Protein AF-A0A0C9VZE0-F1 (afdb_monomer_lite)

Organism: Sphaerobolus stellatus (strain SS14) (NCBI:txid990650)

Foldseek 3Di:
DDDDDDDDDDDDDDDDDDDDDPPDDPPPPDPPPPDPPVPPPPQAPPLPPVVVLVLLVVCLVVVNQQLVVSQVCCCVVPVRHDDSVSSVVSCVVSVSHPDQPDAPPDDPVVVLVLLVVLCPPPPPPQLALVSSQVCCCPPVVGRDDSVSSVVQSVCCVVVNNHQRDFWDWDWDDPDVPQQKTWTWIATPVPRHTDDIDIDHDDDPPPPDPPPPPPPPPDDDDDPDDDD

pLDDT: mean 71.29, std 18.93, range [37.16, 97.88]

Sequence (227 aa):
MSVSSRDSEPHSGSADHQESSSLTSKRQHRPPRNSSDRTRYIRYPHRNNERVNNLLRKYADDGVSDRKKISELLAKEHGINMSEATVSRRRRTLGLTKRPGVPTNISDVKKRFYIWKHRDVGYRGLKRARGIQKALKEDDDIHITKTYVSQIIKGIDEGKTGPHGEWLIDIYQPFPELHFYIMIIGDAWTRAWITQETCCCDYEELSVPISSSCFLSYGLGNVSSVC

Secondary structure (DSSP, 8-state):
-----------------------------PPP-----TTTTTTSPPTT-HHHHHHHHHHHHTT---HHHHHHHHHHHH-----HHHHHHHHHHTT-S-PPPPPP---HHHHHHHHHHHHHS--TT--SHHHHHHHHHHHS-----HHHHHHHHHHHHTTSSSSSSSEEEEEEEEEGGGTEEEEEEEETTT--EEEEEEEESS-TT------TTSSSSS---------

Radius of gyration: 31.57 Å; chains: 1; bounding box: 83×26×100 Å

Structure (mmCIF, N/CA/C/O backbone):
data_AF-A0A0C9VZE0-F1
#
_entry.id   AF-A0A0C9VZE0-F1
#
loop_
_atom_site.group_PDB
_atom_site.id
_atom_site.type_symbol
_atom_site.label_atom_id
_atom_site.label_alt_id
_atom_site.label_comp_id
_atom_site.label_asym_id
_atom_site.label_entity_id
_atom_site.label_seq_id
_atom_site.pdbx_PDB_ins_code
_atom_site.Cartn_x
_atom_site.Cartn_y
_atom_site.Cartn_z
_atom_site.occupancy
_atom_site.B_iso_or_equiv
_atom_site.auth_seq_id
_atom_site.auth_comp_id
_atom_site.auth_asym_id
_atom_site.auth_atom_id
_atom_site.pdbx_PDB_model_num
ATOM 1 N N . MET A 1 1 ? 0.671 12.890 74.206 1.00 43.75 1 MET A N 1
ATOM 2 C CA . MET A 1 1 ? 1.778 11.941 73.968 1.00 43.75 1 MET A CA 1
ATOM 3 C C . MET A 1 1 ? 2.359 12.237 72.602 1.00 43.75 1 MET A C 1
ATOM 5 O O . MET A 1 1 ? 1.603 12.529 71.685 1.00 43.75 1 MET A O 1
ATOM 9 N N . SER A 1 2 ? 3.680 12.307 72.541 1.00 44.84 2 SER A N 1
ATOM 10 C CA . SER A 1 2 ? 4.457 13.050 71.553 1.00 44.84 2 SER A CA 1
ATOM 11 C C . SER A 1 2 ? 4.986 12.171 70.410 1.00 44.84 2 SER A C 1
ATOM 13 O O . SER A 1 2 ? 5.258 11.000 70.636 1.00 44.84 2 SER A O 1
ATOM 15 N N . VAL A 1 3 ? 5.167 12.816 69.246 1.00 51.81 3 VAL A N 1
ATOM 16 C CA . VAL A 1 3 ? 6.104 12.584 68.117 1.00 51.81 3 VAL A CA 1
ATOM 17 C C . VAL A 1 3 ? 6.339 11.171 67.556 1.00 51.81 3 VAL A C 1
ATOM 19 O O . VAL A 1 3 ? 6.777 10.275 68.261 1.00 51.81 3 VAL A O 1
ATOM 22 N N . SER A 1 4 ? 6.289 11.052 66.220 1.00 52.53 4 SER A N 1
ATOM 23 C CA . SER A 1 4 ? 7.501 10.749 65.431 1.00 52.53 4 SER A CA 1
ATOM 24 C C . SER A 1 4 ? 7.245 10.909 63.923 1.00 52.53 4 SER A C 1
ATOM 26 O O . SER A 1 4 ? 6.591 10.079 63.294 1.00 52.53 4 SER A O 1
ATOM 28 N N . SER A 1 5 ? 7.774 11.997 63.359 1.00 58.09 5 SER A N 1
ATOM 29 C CA . SER A 1 5 ? 8.000 12.181 61.923 1.00 58.09 5 SER A CA 1
ATOM 30 C C . SER A 1 5 ? 9.194 11.331 61.482 1.00 58.09 5 SER A C 1
ATOM 32 O O . SER A 1 5 ? 10.195 11.264 62.197 1.00 58.09 5 SER A O 1
ATOM 34 N N . ARG A 1 6 ? 9.118 10.714 60.299 1.00 60.06 6 ARG A N 1
ATOM 35 C CA . ARG A 1 6 ? 10.271 10.107 59.624 1.00 60.06 6 ARG A CA 1
ATOM 36 C C . ARG A 1 6 ? 10.545 10.840 58.319 1.00 60.06 6 ARG A C 1
ATOM 38 O O . ARG A 1 6 ? 9.929 10.550 57.299 1.00 60.06 6 ARG A O 1
ATOM 45 N N . ASP A 1 7 ? 11.497 11.757 58.404 1.00 59.50 7 ASP A N 1
ATOM 46 C CA . ASP A 1 7 ? 12.364 12.152 57.302 1.00 59.50 7 ASP A CA 1
ATOM 47 C C . ASP A 1 7 ? 13.407 11.049 57.076 1.00 59.50 7 ASP A C 1
ATOM 49 O O . ASP A 1 7 ? 13.943 10.485 58.036 1.00 59.50 7 ASP A O 1
ATOM 53 N N . SER A 1 8 ? 13.722 10.731 55.821 1.00 59.50 8 SER A N 1
ATOM 54 C CA . SER A 1 8 ? 14.988 10.090 55.451 1.00 59.50 8 SER A CA 1
ATOM 55 C C . SER A 1 8 ? 15.382 10.484 54.027 1.00 59.50 8 SER A C 1
ATOM 57 O O . SER A 1 8 ? 14.569 10.490 53.107 1.00 59.50 8 SER A O 1
ATOM 59 N N . GLU A 1 9 ? 16.647 10.867 53.945 1.00 57.84 9 GLU A N 1
ATOM 60 C CA . GLU A 1 9 ? 17.379 11.682 52.978 1.00 57.84 9 GLU A CA 1
ATOM 61 C C . GLU A 1 9 ? 17.495 11.178 51.521 1.00 57.84 9 GLU A C 1
ATOM 63 O O . GLU A 1 9 ? 17.270 10.001 51.227 1.00 57.84 9 GLU A O 1
ATOM 68 N N . PRO A 1 10 ? 17.924 12.067 50.597 1.00 58.12 10 PRO A N 1
ATOM 69 C CA . PRO A 1 10 ? 18.257 11.731 49.217 1.00 58.12 10 PRO A CA 1
ATOM 70 C C . PRO A 1 10 ? 19.685 11.175 49.077 1.00 58.12 10 PRO A C 1
ATOM 72 O O . PRO A 1 10 ? 20.655 11.770 49.541 1.00 58.12 10 PRO A O 1
ATOM 75 N N . HIS A 1 11 ? 19.837 10.072 48.341 1.00 49.97 11 HIS A N 1
ATOM 76 C CA . HIS A 1 11 ? 21.146 9.559 47.937 1.00 49.97 11 HIS A CA 1
ATOM 77 C C . HIS A 1 11 ? 21.688 10.308 46.710 1.00 49.97 11 HIS A C 1
ATOM 79 O O . HIS A 1 11 ? 21.302 10.047 45.570 1.00 49.97 11 HIS A O 1
ATOM 85 N N . SER A 1 12 ? 22.631 11.216 46.959 1.00 55.66 12 SER A N 1
ATOM 86 C CA . SER A 1 12 ? 23.580 11.749 45.983 1.00 55.66 12 SER A CA 1
ATOM 87 C C . SER A 1 12 ? 24.717 10.742 45.760 1.00 55.66 12 SER A C 1
ATOM 89 O O . SER A 1 12 ? 25.669 10.651 46.530 1.00 55.66 12 SER A O 1
ATOM 91 N N . GLY A 1 13 ? 24.606 9.953 44.691 1.00 49.78 13 GLY A N 1
ATOM 92 C CA . GLY A 1 13 ? 25.672 9.073 44.212 1.00 49.78 13 GLY A CA 1
ATOM 93 C C . GLY A 1 13 ? 26.477 9.742 43.104 1.00 49.78 13 GLY A C 1
ATOM 94 O O . GLY A 1 13 ? 26.117 9.643 41.933 1.00 49.78 13 GLY A O 1
ATOM 95 N N . SER A 1 14 ? 27.560 10.416 43.480 1.00 52.22 14 SER A N 1
ATOM 96 C CA . SER A 1 14 ? 28.630 10.844 42.578 1.00 52.22 14 SER A CA 1
ATOM 97 C C . SER A 1 14 ? 29.413 9.615 42.112 1.00 52.22 14 SER A C 1
ATOM 99 O O . SER A 1 14 ? 30.026 8.932 42.930 1.00 52.22 14 SER A O 1
ATOM 101 N N . ALA A 1 15 ? 29.401 9.331 40.811 1.00 54.28 15 ALA A N 1
ATOM 102 C CA . ALA A 1 15 ? 30.291 8.354 40.195 1.00 54.28 15 ALA A CA 1
ATOM 103 C C . ALA A 1 15 ? 31.137 9.060 39.134 1.00 54.28 15 ALA A C 1
ATOM 105 O O . ALA A 1 15 ? 30.724 9.238 37.986 1.00 54.28 15 ALA A O 1
ATOM 106 N N . ASP A 1 16 ? 32.327 9.471 39.564 1.00 50.16 16 ASP A N 1
ATOM 107 C CA . ASP A 1 16 ? 33.451 9.782 38.698 1.00 50.16 16 ASP A CA 1
ATOM 108 C C . ASP A 1 16 ? 33.840 8.521 37.918 1.00 50.16 16 ASP A C 1
ATOM 110 O O . ASP A 1 16 ? 34.308 7.538 38.491 1.00 50.16 16 ASP A O 1
ATOM 114 N N . HIS A 1 17 ? 33.670 8.549 36.596 1.00 46.16 17 HIS A N 1
ATOM 115 C CA . HIS A 1 17 ? 34.333 7.612 35.696 1.00 46.16 17 HIS A CA 1
ATOM 116 C C . HIS A 1 17 ? 35.270 8.383 34.769 1.00 46.16 17 HIS A C 1
ATOM 118 O O . HIS A 1 17 ? 34.892 8.893 33.713 1.00 46.16 17 HIS A O 1
ATOM 124 N N . GLN A 1 18 ? 36.521 8.458 35.220 1.00 49.28 18 GLN A N 1
ATOM 125 C CA . GLN A 1 18 ? 37.694 8.683 34.392 1.00 49.28 18 GLN A CA 1
ATOM 126 C C . GLN A 1 18 ? 37.948 7.485 33.459 1.00 49.28 18 GLN A C 1
ATOM 128 O O . GLN A 1 18 ? 37.669 6.337 33.793 1.00 49.28 18 GLN A O 1
ATOM 133 N N . GLU A 1 19 ? 38.554 7.824 32.319 1.00 46.06 19 GLU A N 1
ATOM 134 C CA . GLU A 1 19 ? 39.368 6.987 31.432 1.00 46.06 19 GLU A CA 1
ATOM 135 C C . GLU A 1 19 ? 38.699 5.862 30.629 1.00 46.06 19 GLU A C 1
ATOM 137 O O . GLU A 1 19 ? 38.537 4.727 31.064 1.00 46.06 19 GLU A O 1
ATOM 142 N N . SER A 1 20 ? 38.523 6.129 29.332 1.00 47.09 20 SER A N 1
ATOM 143 C CA . SER A 1 20 ? 39.001 5.199 28.301 1.00 47.09 20 SER A CA 1
ATOM 144 C C . SER A 1 20 ? 39.296 5.944 27.003 1.00 47.09 20 SER A C 1
ATOM 146 O O . SER A 1 20 ? 38.437 6.182 26.156 1.00 47.09 20 SER A O 1
ATOM 148 N N . SER A 1 21 ? 40.560 6.351 26.920 1.00 48.03 21 SER A N 1
ATOM 149 C CA . SER A 1 21 ? 41.389 6.473 25.722 1.00 48.03 21 SER A CA 1
ATOM 150 C C . SER A 1 21 ? 40.760 5.922 24.434 1.00 48.03 21 SER A C 1
ATOM 152 O O . SER A 1 21 ? 40.826 4.741 24.094 1.00 48.03 21 SER A O 1
ATOM 154 N N . SER A 1 22 ? 40.206 6.837 23.645 1.00 46.12 22 SER A N 1
ATOM 155 C CA . SER A 1 22 ? 39.821 6.614 22.257 1.00 46.12 22 SER A CA 1
ATOM 156 C C . SER A 1 22 ? 41.068 6.381 21.396 1.00 46.12 22 SER A C 1
ATOM 158 O O . SER A 1 22 ? 41.590 7.301 20.763 1.00 46.12 22 SER A O 1
ATOM 160 N N . LEU A 1 23 ? 41.555 5.138 21.370 1.00 52.88 23 LEU A N 1
ATOM 161 C CA . LEU A 1 23 ? 42.495 4.664 20.362 1.00 52.88 23 LEU A CA 1
ATOM 162 C C . LEU A 1 23 ? 41.789 4.693 19.007 1.00 52.88 23 LEU A C 1
ATOM 164 O O . LEU A 1 23 ? 40.906 3.894 18.691 1.00 52.88 23 LEU A O 1
ATOM 168 N N . THR A 1 24 ? 42.191 5.669 18.206 1.00 49.66 24 THR A N 1
ATOM 169 C CA . THR A 1 24 ? 41.826 5.831 16.809 1.00 49.66 24 THR A CA 1
ATOM 170 C C . THR A 1 24 ? 42.230 4.575 16.040 1.00 49.66 24 THR A C 1
ATOM 172 O O . THR A 1 24 ? 43.390 4.353 15.693 1.00 49.66 24 THR A O 1
ATOM 175 N N . SER A 1 25 ? 41.243 3.713 15.785 1.00 56.97 25 SER A N 1
ATOM 176 C CA . SER A 1 25 ? 41.383 2.558 14.907 1.00 56.97 25 SER A CA 1
ATOM 177 C C . SER A 1 25 ? 41.825 3.055 13.530 1.00 56.97 25 SER A C 1
ATOM 179 O O . SER A 1 25 ? 41.043 3.636 12.771 1.00 56.97 25 SER A O 1
ATOM 181 N N . LYS A 1 26 ? 43.120 2.882 13.240 1.00 49.06 26 LYS A N 1
ATOM 182 C CA . LYS A 1 26 ? 43.723 3.094 11.926 1.00 49.06 26 LYS A CA 1
ATOM 183 C C . LYS A 1 26 ? 42.897 2.308 10.915 1.00 49.06 26 LYS A C 1
ATOM 185 O O . LYS A 1 26 ? 43.028 1.089 10.810 1.00 49.06 26 LYS A O 1
ATOM 190 N N . ARG A 1 27 ? 42.053 3.017 10.160 1.00 51.31 27 ARG A N 1
ATOM 191 C CA . ARG A 1 27 ? 41.450 2.523 8.923 1.00 51.31 27 ARG A CA 1
ATOM 192 C C . ARG A 1 27 ? 42.593 2.053 8.032 1.00 51.31 27 ARG A C 1
ATOM 194 O O . ARG A 1 27 ? 43.245 2.860 7.376 1.00 51.31 27 ARG A O 1
ATOM 201 N N . GLN A 1 28 ? 42.853 0.750 8.041 1.00 54.78 28 GLN A N 1
ATOM 202 C CA . GLN A 1 28 ? 43.727 0.122 7.070 1.00 54.78 28 GLN A CA 1
ATOM 203 C C . GLN A 1 28 ? 43.115 0.381 5.695 1.00 54.78 28 GLN A C 1
ATOM 205 O O . GLN A 1 28 ? 42.078 -0.179 5.331 1.00 54.78 28 GLN A O 1
ATOM 210 N N . HIS A 1 29 ? 43.741 1.293 4.956 1.00 52.81 29 HIS A N 1
ATOM 211 C CA . HIS A 1 29 ? 43.530 1.467 3.532 1.00 52.81 29 HIS A CA 1
ATOM 212 C C . HIS A 1 29 ? 43.792 0.114 2.867 1.00 52.81 29 HIS A C 1
ATOM 214 O O . HIS A 1 29 ? 44.938 -0.297 2.696 1.00 52.81 29 HIS A O 1
ATOM 220 N N . ARG A 1 30 ? 42.720 -0.607 2.516 1.00 62.16 30 ARG A N 1
ATOM 221 C CA . ARG A 1 30 ? 42.829 -1.746 1.604 1.00 62.16 30 ARG A CA 1
ATOM 222 C C . ARG A 1 30 ? 43.446 -1.226 0.299 1.00 62.16 30 ARG A C 1
ATOM 224 O O . ARG A 1 30 ? 42.918 -0.252 -0.245 1.00 62.16 30 ARG A O 1
ATOM 231 N N . PRO A 1 31 ? 44.524 -1.843 -0.210 1.00 58.75 31 PRO A N 1
ATOM 232 C CA . PRO A 1 31 ? 45.090 -1.452 -1.490 1.00 58.75 31 PRO A CA 1
ATOM 233 C C . PRO A 1 31 ? 44.047 -1.659 -2.602 1.00 58.75 31 PRO A C 1
ATOM 235 O O . PRO A 1 31 ? 43.215 -2.573 -2.507 1.00 58.75 31 PRO A O 1
ATOM 238 N N . PRO A 1 32 ? 44.052 -0.814 -3.648 1.00 58.19 32 PRO A N 1
ATOM 239 C CA . PRO A 1 32 ? 43.129 -0.944 -4.763 1.00 58.19 32 PRO A CA 1
ATOM 240 C C . PRO A 1 32 ? 43.375 -2.286 -5.450 1.00 58.19 32 PRO A C 1
ATOM 242 O O . PRO A 1 32 ? 44.455 -2.568 -5.968 1.00 58.19 32 PRO A O 1
ATOM 245 N N . ARG A 1 33 ? 42.361 -3.150 -5.414 1.00 60.34 33 ARG A N 1
ATOM 246 C CA . ARG A 1 33 ? 42.389 -4.457 -6.063 1.00 60.34 33 ARG A CA 1
ATOM 247 C C . ARG A 1 33 ? 42.338 -4.222 -7.575 1.00 60.34 33 ARG A C 1
ATOM 249 O O . ARG A 1 33 ? 41.264 -4.046 -8.142 1.00 60.34 33 ARG A O 1
ATOM 256 N N . ASN A 1 34 ? 43.503 -4.190 -8.215 1.00 56.22 34 ASN A N 1
ATOM 257 C CA . ASN A 1 34 ? 43.629 -4.252 -9.666 1.00 56.22 34 ASN A CA 1
ATOM 258 C C . ASN A 1 34 ? 43.171 -5.639 -10.136 1.00 56.22 34 ASN A C 1
ATOM 260 O O . ASN A 1 34 ? 43.963 -6.570 -10.222 1.00 56.22 34 ASN A O 1
ATOM 264 N N . SER A 1 35 ? 41.875 -5.792 -10.406 1.00 51.66 35 SER A N 1
ATOM 265 C CA . SER A 1 35 ? 41.348 -6.926 -11.160 1.00 51.66 35 SER A CA 1
ATOM 266 C C . SER A 1 35 ? 41.103 -6.472 -12.593 1.00 51.66 35 SER A C 1
ATOM 268 O O . SER A 1 35 ? 40.214 -5.657 -12.854 1.00 51.66 35 SER A O 1
ATOM 270 N N . SER A 1 36 ? 41.873 -7.029 -13.517 1.00 52.41 36 SER A N 1
ATOM 271 C CA . SER A 1 36 ? 41.707 -7.031 -14.974 1.00 52.41 36 SER A CA 1
ATOM 272 C C . SER A 1 36 ? 40.420 -7.744 -15.434 1.00 52.41 36 SER A C 1
ATOM 274 O O . SER A 1 36 ? 40.389 -8.433 -16.443 1.00 52.41 36 SER A O 1
ATOM 276 N N . ASP A 1 37 ? 39.319 -7.533 -14.715 1.00 50.97 37 ASP A N 1
ATOM 277 C CA . ASP A 1 37 ? 38.006 -8.144 -14.928 1.00 50.97 37 ASP A CA 1
ATOM 278 C C . ASP A 1 37 ? 37.024 -7.120 -15.537 1.00 50.97 37 ASP A C 1
ATOM 280 O O . ASP A 1 37 ? 35.830 -7.064 -15.236 1.00 50.97 37 ASP A O 1
ATOM 284 N N . ARG A 1 38 ? 37.563 -6.225 -16.376 1.00 50.72 38 ARG A N 1
ATOM 285 C CA . ARG A 1 38 ? 36.855 -5.076 -16.968 1.00 50.72 38 ARG A CA 1
ATOM 286 C C . ARG A 1 38 ? 35.859 -5.452 -18.072 1.00 50.72 38 ARG A C 1
ATOM 288 O O . ARG A 1 38 ? 35.152 -4.576 -18.558 1.00 50.72 38 ARG A O 1
ATOM 295 N N . THR A 1 39 ? 35.747 -6.722 -18.454 1.00 51.31 39 THR A N 1
ATOM 296 C CA . THR A 1 39 ? 34.916 -7.161 -19.591 1.00 51.31 39 THR A CA 1
ATOM 297 C C . THR A 1 39 ? 33.547 -7.732 -19.206 1.00 51.31 39 THR A C 1
ATOM 299 O O . THR A 1 39 ? 32.706 -7.924 -20.082 1.00 51.31 39 THR A O 1
ATOM 302 N N . ARG A 1 40 ? 33.231 -7.925 -17.915 1.00 52.22 40 ARG A N 1
ATOM 303 C CA . ARG A 1 40 ? 31.920 -8.485 -17.507 1.00 52.22 40 ARG A CA 1
ATOM 304 C C . ARG A 1 40 ? 30.751 -7.488 -17.518 1.00 52.22 40 ARG A C 1
ATOM 306 O O . ARG A 1 40 ? 29.604 -7.895 -17.352 1.00 52.22 40 ARG A O 1
ATOM 313 N N . TYR A 1 41 ? 31.005 -6.198 -17.749 1.00 52.09 41 TYR A N 1
ATOM 314 C CA . TYR A 1 41 ? 29.975 -5.144 -17.734 1.00 52.09 41 TYR A CA 1
ATOM 315 C C . TYR A 1 41 ? 29.325 -4.847 -19.097 1.00 52.09 41 TYR A C 1
ATOM 317 O O . TYR A 1 41 ? 28.471 -3.970 -19.183 1.00 52.09 41 TYR A O 1
ATOM 325 N N . ILE A 1 42 ? 29.667 -5.588 -20.156 1.00 52.97 42 ILE A N 1
ATOM 326 C CA . ILE A 1 42 ? 29.190 -5.299 -21.522 1.00 52.97 42 ILE A CA 1
ATOM 327 C C . ILE A 1 42 ? 27.712 -5.698 -21.733 1.00 52.97 42 ILE A C 1
ATOM 329 O O . ILE A 1 42 ? 27.055 -5.190 -22.635 1.00 52.97 42 ILE A O 1
ATOM 333 N N . ARG A 1 43 ? 27.130 -6.548 -20.874 1.00 60.22 43 ARG A N 1
ATOM 334 C CA . ARG A 1 43 ? 25.729 -7.004 -21.019 1.00 60.22 43 ARG A CA 1
ATOM 335 C C . ARG A 1 43 ? 24.690 -6.190 -20.246 1.00 60.22 43 ARG A C 1
ATOM 337 O O . ARG A 1 43 ? 23.531 -6.594 -20.204 1.00 60.22 43 ARG A O 1
ATOM 344 N N . TYR A 1 44 ? 25.062 -5.067 -19.631 1.00 59.97 44 TYR A N 1
ATOM 345 C CA . TYR A 1 44 ? 24.080 -4.218 -18.958 1.00 59.97 44 TYR A CA 1
ATOM 346 C C . TYR A 1 44 ? 23.639 -3.081 -19.877 1.00 59.97 44 TYR A C 1
ATOM 348 O O . TYR A 1 44 ? 24.475 -2.273 -20.285 1.00 59.97 44 TYR A O 1
ATOM 356 N N . PRO A 1 45 ? 22.335 -2.974 -20.200 1.00 62.59 45 PRO A N 1
ATOM 357 C CA . PRO A 1 45 ? 21.850 -1.865 -21.000 1.00 62.59 45 PRO A CA 1
ATOM 358 C C . PRO A 1 45 ? 22.190 -0.559 -20.285 1.00 62.59 45 PRO A C 1
ATOM 360 O O . PRO A 1 45 ? 21.878 -0.383 -19.101 1.00 62.59 45 PRO A O 1
ATOM 363 N N . HIS A 1 46 ? 22.818 0.357 -21.025 1.00 71.44 46 HIS A N 1
ATOM 364 C CA . HIS A 1 46 ? 23.202 1.675 -20.537 1.00 71.44 46 HIS A CA 1
ATOM 365 C C . HIS A 1 46 ? 22.033 2.344 -19.795 1.00 71.44 46 HIS A C 1
ATOM 367 O O . HIS A 1 46 ? 20.857 2.133 -20.129 1.00 71.44 46 HIS A O 1
ATOM 373 N N . ARG A 1 47 ? 22.341 3.140 -18.762 1.00 64.62 47 ARG A N 1
ATOM 374 C CA . ARG A 1 47 ? 21.355 3.743 -17.841 1.00 64.62 47 ARG A CA 1
ATOM 375 C C . ARG A 1 47 ? 20.223 4.483 -18.570 1.00 64.62 47 ARG A C 1
ATOM 377 O O . ARG A 1 47 ? 19.093 4.448 -18.097 1.00 64.62 47 ARG A O 1
ATOM 384 N N . ASN A 1 48 ? 20.518 5.031 -19.749 1.00 70.50 48 ASN A N 1
ATOM 385 C CA . ASN A 1 48 ? 19.600 5.810 -20.584 1.00 70.50 48 ASN A CA 1
ATOM 386 C C . ASN A 1 48 ? 19.168 5.082 -21.867 1.00 70.50 48 ASN A C 1
ATOM 388 O O . ASN A 1 48 ? 18.934 5.719 -22.883 1.00 70.50 48 ASN A O 1
ATOM 392 N N . ASN A 1 49 ? 19.092 3.750 -21.863 1.00 87.06 49 ASN A N 1
ATOM 393 C CA . ASN A 1 49 ? 18.559 3.031 -23.019 1.00 87.06 49 ASN A CA 1
ATOM 394 C C . ASN A 1 49 ? 17.060 3.361 -23.201 1.00 87.06 49 ASN A C 1
ATOM 396 O O . ASN A 1 49 ? 16.223 2.847 -22.453 1.00 87.06 49 ASN A O 1
ATOM 400 N N . GLU A 1 50 ? 16.744 4.221 -24.175 1.00 92.56 50 GLU A N 1
ATOM 401 C CA . GLU A 1 50 ? 15.385 4.691 -24.481 1.00 92.56 50 GLU A CA 1
ATOM 402 C C . GLU A 1 50 ? 14.423 3.543 -24.769 1.00 92.56 50 GLU A C 1
ATOM 404 O O . GLU A 1 50 ? 13.285 3.563 -24.304 1.00 92.56 50 GLU A O 1
ATOM 409 N N . ARG A 1 51 ? 14.905 2.481 -25.427 1.00 94.56 51 ARG A N 1
ATOM 410 C CA . ARG A 1 51 ? 14.108 1.281 -25.700 1.00 94.56 51 ARG A CA 1
ATOM 411 C C . ARG A 1 51 ? 13.559 0.675 -24.412 1.00 94.56 51 ARG A C 1
ATOM 413 O O . ARG A 1 51 ? 12.376 0.369 -24.333 1.00 94.56 51 ARG A O 1
ATOM 420 N N . VAL A 1 52 ? 14.395 0.540 -23.381 1.00 95.00 52 VAL A N 1
ATOM 421 C CA . VAL A 1 52 ? 13.953 0.021 -22.075 1.00 95.00 52 VAL A CA 1
ATOM 422 C C . VAL A 1 52 ? 12.949 0.971 -21.429 1.00 95.00 52 VAL A C 1
ATOM 424 O O . VAL A 1 52 ? 11.979 0.518 -20.832 1.00 95.00 52 VAL A O 1
ATOM 427 N N . ASN A 1 53 ? 13.162 2.282 -21.540 1.00 95.25 53 ASN A N 1
ATOM 428 C CA . ASN A 1 53 ? 12.259 3.265 -20.945 1.00 95.25 53 ASN A CA 1
ATOM 429 C C . ASN A 1 53 ? 10.866 3.213 -21.591 1.00 95.25 53 ASN A C 1
ATOM 431 O O . ASN A 1 53 ? 9.873 3.247 -20.868 1.00 95.25 53 ASN A O 1
ATOM 435 N N . ASN A 1 54 ? 10.796 3.052 -22.914 1.00 96.38 54 ASN A N 1
ATOM 436 C CA . ASN A 1 54 ? 9.538 2.898 -23.645 1.00 96.38 54 ASN A CA 1
ATOM 437 C C . ASN A 1 54 ? 8.813 1.602 -23.258 1.00 96.38 54 ASN A C 1
ATOM 439 O O . ASN A 1 54 ? 7.610 1.626 -23.018 1.00 96.38 54 ASN A O 1
ATOM 443 N N . LEU A 1 55 ? 9.545 0.494 -23.095 1.00 97.25 55 LEU A N 1
ATOM 444 C CA . LEU A 1 55 ? 8.974 -0.770 -22.613 1.00 97.25 55 LEU A CA 1
ATOM 445 C C . LEU A 1 55 ? 8.426 -0.657 -21.187 1.00 97.25 55 LEU A C 1
ATOM 447 O O . LEU A 1 55 ? 7.333 -1.132 -20.903 1.00 97.25 55 LEU A O 1
ATOM 451 N N . LEU A 1 56 ? 9.154 0.011 -20.288 1.00 96.12 56 LEU A N 1
ATOM 452 C CA . LEU A 1 56 ? 8.685 0.239 -18.921 1.00 96.12 56 LEU A CA 1
ATOM 453 C C . LEU A 1 56 ? 7.414 1.097 -18.873 1.00 96.12 56 LEU A C 1
ATOM 455 O O . LEU A 1 56 ? 6.591 0.869 -17.990 1.00 96.12 56 LEU A O 1
ATOM 459 N N . ARG A 1 57 ? 7.262 2.067 -19.786 1.00 95.81 57 ARG A N 1
ATOM 460 C CA . ARG A 1 57 ? 6.027 2.855 -19.936 1.00 95.81 57 ARG A CA 1
ATOM 461 C C . ARG A 1 57 ? 4.885 1.980 -20.437 1.00 95.81 57 ARG A C 1
ATOM 463 O O . ARG A 1 57 ? 3.879 1.900 -19.752 1.00 95.81 57 ARG A O 1
ATOM 470 N N . LYS A 1 58 ? 5.111 1.222 -21.514 1.00 96.62 58 LYS A N 1
ATOM 471 C CA . LYS A 1 58 ? 4.122 0.289 -22.070 1.00 96.62 58 LYS A CA 1
ATOM 472 C C . LYS A 1 58 ? 3.586 -0.682 -21.012 1.00 96.62 58 LYS A C 1
ATOM 474 O O . LYS A 1 58 ? 2.387 -0.765 -20.808 1.00 96.62 58 LYS A O 1
ATOM 479 N N . TYR A 1 59 ? 4.470 -1.331 -20.251 1.00 95.75 59 TYR A N 1
ATOM 480 C CA . TYR A 1 59 ? 4.040 -2.233 -19.175 1.00 95.75 59 TYR A CA 1
ATOM 481 C C . TYR A 1 59 ? 3.304 -1.511 -18.034 1.00 95.75 59 TYR A C 1
ATOM 483 O O . TYR A 1 59 ? 2.491 -2.129 -17.349 1.00 95.75 59 TYR A O 1
ATOM 491 N N . ALA A 1 60 ? 3.597 -0.229 -17.786 1.00 92.62 60 ALA A N 1
ATOM 492 C CA . ALA A 1 60 ? 2.845 0.565 -16.818 1.00 92.62 60 ALA A CA 1
ATOM 493 C C . ALA A 1 60 ? 1.434 0.894 -17.331 1.00 92.62 60 ALA A C 1
ATOM 495 O O . ALA A 1 60 ? 0.496 0.827 -16.536 1.00 92.62 60 ALA A O 1
ATOM 496 N N . ASP A 1 61 ? 1.295 1.182 -18.628 1.00 89.88 61 ASP A N 1
ATOM 497 C CA . ASP A 1 61 ? 0.014 1.413 -19.308 1.00 89.88 61 ASP A CA 1
ATOM 498 C C . ASP A 1 61 ? -0.834 0.128 -1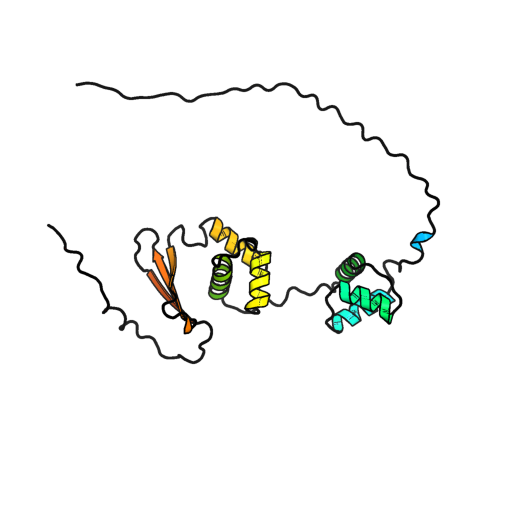9.338 1.00 89.88 61 ASP A C 1
ATOM 500 O O . ASP A 1 61 ? -2.028 0.168 -19.055 1.00 89.88 61 ASP A O 1
ATOM 504 N N . ASP A 1 62 ? -0.192 -1.033 -19.513 1.00 90.75 62 ASP A N 1
ATOM 505 C CA . ASP A 1 62 ? -0.805 -2.367 -19.394 1.00 90.75 62 ASP A CA 1
ATOM 506 C C . ASP A 1 62 ? -1.154 -2.748 -17.930 1.00 90.75 62 ASP A C 1
ATOM 508 O O . ASP A 1 62 ? -1.559 -3.875 -17.634 1.00 90.75 62 ASP A O 1
ATOM 512 N N . GLY A 1 63 ? -0.944 -1.844 -16.964 1.00 87.56 63 GLY A N 1
ATOM 513 C CA . GLY A 1 63 ? -1.268 -2.046 -15.547 1.00 87.56 63 GLY A CA 1
ATOM 514 C C . GLY A 1 63 ? -0.306 -2.964 -14.778 1.00 87.56 63 GLY A C 1
ATOM 515 O O . GLY A 1 63 ? -0.510 -3.235 -13.585 1.00 87.56 63 GLY A O 1
ATOM 516 N N . VAL A 1 64 ? 0.783 -3.426 -15.399 1.00 92.00 64 VAL A N 1
ATOM 517 C CA . VAL A 1 64 ? 1.759 -4.322 -14.771 1.00 92.00 64 VAL A CA 1
ATOM 518 C C . VAL A 1 64 ? 2.657 -3.530 -13.824 1.00 92.00 64 VAL A C 1
ATOM 520 O O . VAL A 1 64 ? 3.631 -2.887 -14.206 1.00 92.00 64 VAL A O 1
ATOM 523 N N . SER A 1 65 ? 2.346 -3.589 -12.528 1.00 89.75 65 SER A N 1
ATOM 524 C CA . SER A 1 65 ? 3.096 -2.843 -11.512 1.00 89.75 65 SER A CA 1
ATOM 525 C C . SER A 1 65 ? 4.137 -3.648 -10.748 1.00 89.75 65 SER A C 1
ATOM 527 O O . SER A 1 65 ? 4.940 -3.043 -10.036 1.00 89.75 65 SER A O 1
ATOM 529 N N . ASP A 1 66 ? 4.112 -4.975 -10.826 1.00 92.25 66 ASP A N 1
ATOM 530 C CA . ASP A 1 66 ? 5.057 -5.803 -10.081 1.00 92.25 66 ASP A CA 1
ATOM 531 C C . ASP A 1 66 ? 6.428 -5.820 -10.770 1.00 92.25 66 ASP A C 1
ATOM 533 O O . ASP A 1 66 ? 6.561 -6.162 -11.942 1.00 92.25 66 ASP A O 1
ATOM 537 N N . ARG A 1 67 ? 7.469 -5.440 -10.024 1.00 95.50 67 ARG A N 1
ATOM 538 C CA . ARG A 1 67 ? 8.846 -5.375 -10.525 1.00 95.50 67 ARG A CA 1
ATOM 539 C C . ARG A 1 67 ? 9.389 -6.748 -10.922 1.00 95.50 67 ARG A C 1
ATOM 541 O O . ARG A 1 67 ? 10.204 -6.799 -11.839 1.00 95.50 67 ARG A O 1
ATOM 548 N N . LYS A 1 68 ? 8.950 -7.819 -10.250 1.00 96.56 68 LYS A N 1
ATOM 549 C CA . LYS A 1 68 ? 9.383 -9.187 -10.547 1.00 96.56 68 LYS A CA 1
ATOM 550 C C . LYS A 1 68 ? 8.812 -9.637 -11.886 1.00 96.56 68 LYS A C 1
ATOM 552 O O . LYS A 1 68 ? 9.567 -9.968 -12.793 1.00 96.56 68 LYS A O 1
ATOM 557 N N . LYS A 1 69 ? 7.502 -9.462 -12.062 1.00 96.81 69 LYS A N 1
ATOM 558 C CA . LYS A 1 69 ? 6.817 -9.717 -13.333 1.00 96.81 69 LYS A CA 1
ATOM 559 C C . LYS A 1 69 ? 7.405 -8.906 -14.495 1.00 96.81 69 LYS A C 1
ATOM 561 O O . LYS A 1 69 ? 7.664 -9.461 -15.553 1.00 96.81 69 LYS A O 1
ATOM 566 N N . ILE A 1 70 ? 7.693 -7.614 -14.301 1.00 97.25 70 ILE A N 1
ATOM 567 C CA . ILE A 1 70 ? 8.337 -6.783 -15.341 1.00 97.25 70 ILE A CA 1
ATOM 568 C C . ILE A 1 70 ? 9.736 -7.308 -15.698 1.00 97.25 70 ILE A C 1
ATOM 570 O O . ILE A 1 70 ? 10.099 -7.334 -16.870 1.00 97.25 70 ILE A O 1
ATOM 574 N N . SER A 1 71 ? 10.531 -7.714 -14.703 1.00 97.50 71 SER A N 1
ATOM 575 C CA . SER A 1 71 ? 11.861 -8.300 -14.920 1.00 97.50 71 SER A CA 1
ATOM 576 C C . SER A 1 71 ? 11.785 -9.562 -15.784 1.00 97.50 71 SER A C 1
ATOM 578 O O . SER A 1 71 ? 12.582 -9.727 -16.704 1.00 97.50 71 SER A O 1
ATOM 580 N N . GLU A 1 72 ? 10.822 -10.437 -15.497 1.00 97.88 72 GLU A N 1
ATOM 581 C CA . GLU A 1 72 ? 10.579 -11.668 -16.253 1.00 97.88 72 GLU A CA 1
ATOM 582 C C . GLU A 1 72 ? 10.107 -11.370 -17.685 1.00 97.88 72 GLU A C 1
ATOM 584 O O . GLU A 1 72 ? 10.629 -11.961 -18.629 1.00 97.88 72 GLU A O 1
ATOM 589 N N . LEU A 1 73 ? 9.192 -10.409 -17.868 1.00 97.81 73 LEU A N 1
ATOM 590 C CA . LEU A 1 73 ? 8.703 -9.987 -19.188 1.00 97.81 73 LEU A CA 1
ATOM 591 C C . LEU A 1 73 ? 9.821 -9.394 -20.055 1.00 97.81 73 LEU A C 1
ATOM 593 O O . LEU A 1 73 ? 9.992 -9.800 -21.202 1.00 97.81 73 LEU A O 1
ATOM 597 N N . LEU A 1 74 ? 10.652 -8.510 -19.494 1.00 97.00 74 LEU A N 1
ATOM 598 C CA . LEU A 1 74 ? 11.802 -7.935 -20.202 1.00 97.00 74 LEU A CA 1
ATOM 599 C C . LEU A 1 74 ? 12.790 -9.009 -20.676 1.00 97.00 74 LEU A C 1
ATOM 601 O O . LEU A 1 74 ? 13.311 -8.917 -21.792 1.00 97.00 74 LEU A O 1
ATOM 605 N N . ALA A 1 75 ? 13.038 -10.027 -19.850 1.00 96.56 75 ALA A N 1
ATOM 606 C CA . ALA A 1 75 ? 13.915 -11.134 -20.205 1.00 96.56 75 ALA A CA 1
ATOM 607 C C . ALA A 1 75 ? 13.284 -12.039 -21.276 1.00 96.56 75 ALA A C 1
ATOM 609 O O . ALA A 1 75 ? 13.956 -12.381 -22.247 1.00 96.56 75 ALA A O 1
ATOM 610 N N . LYS A 1 76 ? 11.999 -12.386 -21.123 1.00 97.56 76 LYS A N 1
ATOM 611 C CA . LYS A 1 76 ? 11.280 -13.329 -21.991 1.00 97.56 76 LYS A CA 1
ATOM 612 C C . LYS A 1 76 ? 10.952 -12.752 -23.370 1.00 97.56 76 LYS A C 1
ATOM 614 O O . LYS A 1 76 ? 11.166 -13.424 -24.369 1.00 97.56 76 LYS A O 1
ATOM 619 N N . GLU A 1 77 ? 10.436 -11.527 -23.431 1.00 97.62 77 GLU A N 1
ATOM 620 C CA . GLU A 1 77 ? 9.914 -10.925 -24.669 1.00 97.62 77 GLU A CA 1
ATOM 621 C C . GLU A 1 77 ? 10.973 -10.129 -25.435 1.00 97.62 77 GLU A C 1
ATOM 623 O O . GLU A 1 77 ? 10.910 -9.995 -26.656 1.00 97.62 77 GLU A O 1
ATOM 628 N N . HIS A 1 78 ? 11.955 -9.572 -24.722 1.00 96.06 78 HIS A N 1
ATOM 629 C CA . HIS A 1 78 ? 12.911 -8.630 -25.303 1.00 96.06 78 HIS A CA 1
ATOM 630 C C . HIS A 1 78 ? 14.373 -9.054 -25.150 1.00 96.06 78 HIS A C 1
ATOM 632 O O . HIS A 1 78 ? 15.252 -8.360 -25.665 1.00 96.06 78 HIS A O 1
ATOM 638 N N . GLY A 1 79 ? 14.651 -10.169 -24.461 1.00 95.00 79 GLY A N 1
ATOM 639 C CA . GLY A 1 79 ? 16.013 -10.640 -24.197 1.00 95.00 79 GLY A CA 1
ATOM 640 C C . GLY A 1 79 ? 16.818 -9.700 -23.293 1.00 95.00 79 GLY A C 1
ATOM 641 O O . GLY A 1 79 ? 18.048 -9.756 -23.273 1.00 95.00 79 GLY A O 1
ATOM 642 N N . ILE A 1 80 ? 16.149 -8.802 -22.560 1.00 94.56 80 ILE A N 1
ATOM 643 C CA . ILE A 1 80 ? 16.792 -7.798 -21.710 1.00 94.56 80 ILE A CA 1
ATOM 644 C C . ILE A 1 80 ? 16.832 -8.328 -20.282 1.00 94.56 80 ILE A C 1
ATOM 646 O O . ILE A 1 80 ? 15.855 -8.241 -19.542 1.00 94.56 80 ILE A O 1
ATOM 650 N N . ASN A 1 81 ? 17.988 -8.848 -19.872 1.00 94.94 81 ASN A N 1
ATOM 651 C CA . ASN A 1 81 ? 18.174 -9.310 -18.503 1.00 94.94 81 ASN A CA 1
ATOM 652 C C . ASN A 1 81 ? 18.437 -8.114 -17.569 1.00 94.94 81 ASN A C 1
ATOM 654 O O . ASN A 1 81 ? 19.464 -7.438 -17.667 1.00 94.94 81 ASN A O 1
ATOM 658 N N . MET A 1 82 ? 17.486 -7.819 -16.683 1.00 94.06 82 MET A N 1
ATOM 659 C CA . MET A 1 82 ? 17.555 -6.698 -15.748 1.00 94.06 82 MET A CA 1
ATOM 660 C C . MET A 1 82 ? 17.076 -7.135 -14.371 1.00 94.06 82 MET A C 1
ATOM 662 O O . MET A 1 82 ? 15.988 -7.668 -14.252 1.00 94.06 82 MET A O 1
ATOM 666 N N . SER A 1 83 ? 17.838 -6.850 -13.313 1.00 95.69 83 SER A N 1
ATOM 667 C CA . SER A 1 83 ? 17.408 -7.195 -11.953 1.00 95.69 83 SER A CA 1
ATOM 668 C C . SER A 1 83 ? 16.195 -6.376 -11.492 1.00 95.69 83 SER A C 1
ATOM 670 O O . SER A 1 83 ? 16.066 -5.194 -11.831 1.00 95.69 83 SER A O 1
ATOM 672 N N . GLU A 1 84 ? 15.361 -6.951 -10.616 1.00 96.81 84 GLU A N 1
ATOM 673 C CA . GLU A 1 84 ? 14.202 -6.271 -10.008 1.00 96.81 84 GLU A CA 1
ATOM 674 C C . GLU A 1 84 ? 14.554 -4.910 -9.386 1.00 96.81 84 GLU A C 1
ATOM 676 O O . GLU A 1 84 ? 13.802 -3.935 -9.484 1.00 96.81 84 GLU A O 1
ATOM 681 N N . ALA A 1 85 ? 15.721 -4.829 -8.738 1.00 95.62 85 ALA A N 1
ATOM 682 C CA . ALA A 1 85 ? 16.218 -3.601 -8.130 1.00 95.62 85 ALA A CA 1
ATOM 683 C C . ALA A 1 85 ? 16.489 -2.515 -9.186 1.00 95.62 85 ALA A C 1
ATOM 685 O O . ALA A 1 85 ? 16.188 -1.340 -8.959 1.00 95.62 85 ALA A O 1
ATOM 686 N N . THR A 1 86 ? 17.013 -2.903 -10.352 1.00 94.81 86 THR A N 1
ATOM 687 C CA . THR A 1 86 ? 17.276 -1.991 -11.473 1.00 94.81 86 THR A CA 1
ATOM 688 C C . THR A 1 86 ? 15.974 -1.523 -12.115 1.00 94.81 86 THR A C 1
ATOM 690 O O . THR A 1 86 ? 15.812 -0.319 -12.322 1.00 94.81 86 THR A O 1
ATOM 693 N N . VAL A 1 87 ? 15.013 -2.431 -12.328 1.00 95.56 87 VAL A N 1
ATOM 694 C CA . VAL A 1 87 ? 13.653 -2.088 -12.784 1.00 95.56 87 VAL A CA 1
ATOM 695 C C . VAL A 1 87 ? 13.017 -1.074 -11.831 1.00 95.56 87 VAL A C 1
ATOM 697 O O . VAL A 1 87 ? 12.531 -0.028 -12.261 1.00 95.56 87 VAL A O 1
ATOM 700 N N . SER A 1 88 ? 13.084 -1.326 -10.519 1.00 94.56 88 SER A N 1
ATOM 701 C CA . SER A 1 88 ? 12.529 -0.418 -9.512 1.00 94.56 88 SER A CA 1
ATOM 702 C C . SER A 1 88 ? 13.191 0.961 -9.532 1.00 94.56 88 SER A C 1
ATOM 704 O O . SER A 1 88 ? 12.478 1.960 -9.432 1.00 94.56 88 SER A O 1
ATOM 706 N N . ARG A 1 89 ? 14.523 1.042 -9.657 1.00 93.88 89 ARG A N 1
ATOM 707 C CA . ARG A 1 89 ? 15.239 2.326 -9.757 1.00 93.88 89 ARG A CA 1
ATOM 708 C C . ARG A 1 89 ? 14.830 3.095 -11.013 1.00 93.88 89 ARG A C 1
ATOM 710 O O . ARG A 1 89 ? 14.483 4.265 -10.896 1.00 93.88 89 ARG A O 1
ATOM 717 N N . ARG A 1 90 ? 14.805 2.444 -12.182 1.00 93.94 90 ARG A N 1
ATOM 718 C CA . ARG A 1 90 ? 14.415 3.090 -13.448 1.00 93.94 90 ARG A CA 1
ATOM 719 C C . ARG A 1 90 ? 12.979 3.590 -13.421 1.00 93.94 90 ARG A C 1
ATOM 721 O O . ARG A 1 90 ? 12.731 4.730 -13.790 1.00 93.94 90 ARG A O 1
ATOM 728 N N . ARG A 1 91 ? 12.043 2.785 -12.913 1.00 94.38 91 ARG A N 1
ATOM 729 C CA . ARG A 1 91 ? 10.645 3.212 -12.769 1.00 94.38 91 ARG A CA 1
ATOM 730 C C . ARG A 1 91 ? 10.499 4.441 -11.879 1.00 94.38 91 ARG A C 1
ATOM 732 O O . ARG A 1 91 ? 9.713 5.314 -12.218 1.00 94.38 91 ARG A O 1
ATOM 739 N N . ARG A 1 92 ? 11.276 4.550 -10.793 1.00 92.69 92 ARG A N 1
ATOM 740 C CA . ARG A 1 92 ? 11.316 5.776 -9.972 1.00 92.69 92 ARG A CA 1
ATOM 741 C C . ARG A 1 92 ? 11.836 6.971 -10.769 1.00 92.69 92 ARG A C 1
ATOM 743 O O . ARG A 1 92 ? 11.213 8.019 -10.725 1.00 92.69 92 ARG A O 1
ATOM 750 N N . THR A 1 93 ? 12.930 6.807 -11.517 1.00 93.50 93 THR A N 1
ATOM 751 C CA . THR A 1 93 ? 13.483 7.872 -12.375 1.00 93.50 93 THR A CA 1
ATOM 752 C C . THR A 1 93 ? 12.488 8.339 -13.440 1.00 93.50 93 THR A C 1
ATOM 754 O O . THR A 1 93 ? 12.455 9.520 -13.756 1.00 93.50 93 THR A O 1
ATOM 757 N N . LEU A 1 94 ? 11.657 7.435 -13.961 1.00 92.69 94 LEU A N 1
ATOM 758 C CA . LEU A 1 94 ? 10.629 7.741 -14.959 1.00 92.69 94 LEU A CA 1
ATOM 759 C C . LEU A 1 94 ? 9.293 8.213 -14.356 1.00 92.69 94 LEU A C 1
ATOM 761 O O . LEU A 1 94 ? 8.356 8.453 -15.108 1.00 92.69 94 LEU A O 1
ATOM 765 N N . GLY A 1 95 ? 9.161 8.288 -13.027 1.00 92.00 95 GLY A N 1
ATOM 766 C CA . GLY A 1 95 ? 7.887 8.614 -12.373 1.00 92.00 95 GLY A CA 1
ATOM 767 C C . GLY A 1 95 ? 6.802 7.534 -12.509 1.00 92.00 95 GLY A C 1
ATOM 768 O O . GLY A 1 95 ? 5.649 7.781 -12.180 1.00 92.00 95 GLY A O 1
ATOM 769 N N . LEU A 1 96 ? 7.160 6.318 -12.939 1.00 91.19 96 LEU A N 1
ATOM 770 C CA . LEU A 1 96 ? 6.255 5.174 -13.152 1.00 91.19 96 LEU A CA 1
ATOM 771 C C . LEU A 1 96 ? 5.970 4.377 -11.871 1.00 91.19 96 LEU A C 1
ATOM 773 O O . LEU A 1 96 ? 5.550 3.214 -11.912 1.00 91.19 96 LEU A O 1
ATOM 777 N N . THR A 1 97 ? 6.268 4.945 -10.708 1.00 84.38 97 THR A N 1
ATOM 778 C CA . THR A 1 97 ? 5.776 4.404 -9.443 1.00 84.38 97 THR A CA 1
ATOM 779 C C . THR A 1 97 ? 4.266 4.554 -9.420 1.00 84.38 97 THR A C 1
ATOM 781 O O . THR A 1 97 ? 3.778 5.656 -9.659 1.00 84.38 97 THR A O 1
ATOM 784 N N . LYS A 1 98 ? 3.537 3.464 -9.119 1.00 73.38 98 LYS A N 1
ATOM 78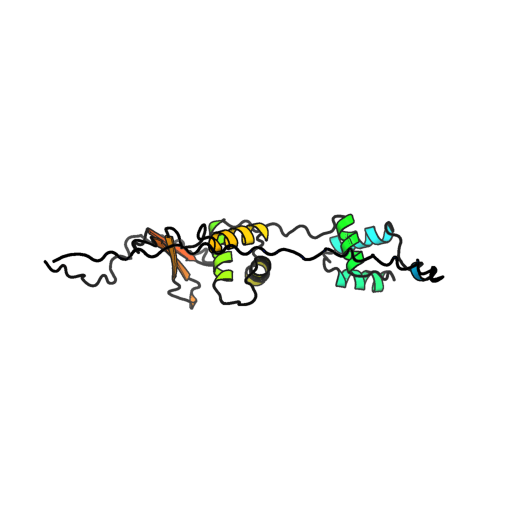5 C CA . LYS A 1 98 ? 2.096 3.540 -8.846 1.00 73.38 98 LYS A CA 1
ATOM 786 C C . LYS A 1 98 ? 1.886 4.724 -7.910 1.00 73.38 98 LYS A C 1
ATOM 788 O O . LYS A 1 98 ? 2.475 4.742 -6.822 1.00 73.38 98 LYS A O 1
ATOM 793 N N . ARG A 1 99 ? 1.108 5.717 -8.353 1.00 67.44 99 ARG A N 1
ATOM 794 C CA . ARG A 1 99 ? 0.621 6.738 -7.432 1.00 67.44 99 ARG A CA 1
ATOM 795 C C . ARG A 1 99 ? -0.041 5.979 -6.278 1.00 67.44 9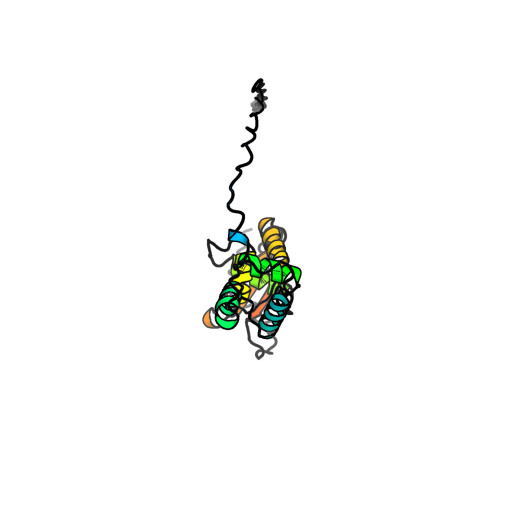9 ARG A C 1
ATOM 797 O O . ARG A 1 99 ? -0.661 4.940 -6.539 1.00 67.44 99 ARG A O 1
ATOM 804 N N . PRO A 1 100 ? 0.163 6.401 -5.018 1.00 65.94 100 PRO A N 1
ATOM 805 C CA . PRO A 1 100 ? -0.628 5.842 -3.931 1.00 65.94 100 PRO A CA 1
ATOM 806 C C . PRO A 1 100 ? -2.089 5.869 -4.384 1.00 65.94 100 PRO A C 1
ATOM 808 O O . PRO A 1 100 ? -2.507 6.862 -4.984 1.00 65.94 100 PRO A O 1
ATOM 811 N N . GLY A 1 101 ? -2.794 4.742 -4.222 1.00 67.62 101 GLY A N 1
ATOM 812 C CA . GLY A 1 101 ? -4.190 4.637 -4.648 1.00 67.62 101 GLY A CA 1
ATOM 813 C C . GLY A 1 101 ? -4.960 5.849 -4.139 1.00 67.62 101 GLY A C 1
ATOM 814 O O . GLY A 1 101 ? -4.649 6.342 -3.048 1.00 67.62 101 GLY A O 1
ATOM 815 N N . VAL A 1 102 ? -5.875 6.367 -4.961 1.00 76.19 102 VAL A N 1
ATOM 816 C CA . VAL A 1 102 ? -6.700 7.511 -4.569 1.00 76.19 102 VAL A CA 1
ATOM 817 C C . VAL A 1 102 ? -7.330 7.152 -3.225 1.00 76.19 102 VAL A C 1
ATOM 819 O O . VAL A 1 102 ? -7.930 6.081 -3.129 1.00 76.19 102 VAL A O 1
ATOM 822 N N . PRO A 1 103 ? -7.110 7.955 -2.169 1.00 80.56 103 PRO A N 1
ATOM 823 C CA . PRO A 1 103 ? -7.667 7.631 -0.874 1.00 80.56 103 PRO A CA 1
ATOM 824 C C . PRO A 1 103 ? -9.185 7.557 -1.004 1.00 80.56 103 PRO A C 1
ATOM 826 O O . PRO A 1 103 ? -9.792 8.437 -1.618 1.00 80.56 103 PRO A O 1
ATOM 829 N N . THR A 1 104 ? -9.785 6.500 -0.463 1.00 86.56 104 THR A N 1
ATOM 830 C CA . THR A 1 104 ? -11.233 6.314 -0.546 1.00 86.56 104 THR A CA 1
ATOM 831 C C . THR A 1 104 ? -11.908 7.498 0.150 1.00 86.56 104 THR A C 1
ATOM 833 O O . THR A 1 104 ? -11.511 7.883 1.258 1.00 86.56 104 THR A O 1
ATOM 836 N N . ASN A 1 105 ? -12.897 8.113 -0.507 1.00 89.50 105 ASN A N 1
ATOM 837 C CA . ASN A 1 105 ? -13.636 9.241 0.055 1.00 89.50 105 ASN A CA 1
ATOM 838 C C . ASN A 1 105 ? -14.597 8.729 1.135 1.00 89.50 105 ASN A C 1
ATOM 840 O O . ASN A 1 105 ? -15.745 8.393 0.871 1.00 89.50 105 ASN A O 1
ATOM 844 N N . ILE A 1 106 ? -14.071 8.596 2.347 1.00 89.19 106 ILE A N 1
ATOM 845 C CA . ILE A 1 106 ? -14.785 8.119 3.529 1.00 89.19 106 ILE A CA 1
ATOM 846 C C . ILE A 1 106 ? -14.716 9.218 4.591 1.00 89.19 106 ILE A C 1
ATOM 848 O O . ILE A 1 106 ? -13.707 9.928 4.688 1.00 89.19 106 ILE A O 1
ATOM 852 N N . SER A 1 107 ? -15.768 9.346 5.403 1.00 88.94 107 SER A N 1
ATOM 853 C CA . SER A 1 107 ? -15.780 10.269 6.539 1.00 88.94 107 SER A CA 1
ATOM 854 C C . SER A 1 107 ? -14.664 9.942 7.536 1.00 88.94 107 SER A C 1
ATOM 856 O O . SER A 1 107 ? -14.289 8.784 7.738 1.00 88.94 107 SER A O 1
ATOM 858 N N . ASP A 1 108 ? -14.118 10.967 8.186 1.00 85.38 108 ASP A N 1
ATOM 859 C CA . ASP A 1 108 ? -13.004 10.784 9.121 1.00 85.38 108 ASP A CA 1
ATOM 860 C C . ASP A 1 108 ? -13.379 9.928 10.338 1.00 85.38 108 ASP A C 1
ATOM 862 O O . ASP A 1 108 ? -12.544 9.167 10.826 1.00 85.38 108 ASP A O 1
ATOM 866 N N . VAL A 1 109 ? -14.642 9.973 10.774 1.00 81.62 109 VAL A N 1
ATOM 867 C CA . VAL A 1 109 ? -15.170 9.107 11.841 1.00 81.62 109 VAL A CA 1
ATOM 868 C C . VAL A 1 109 ? -15.084 7.635 11.433 1.00 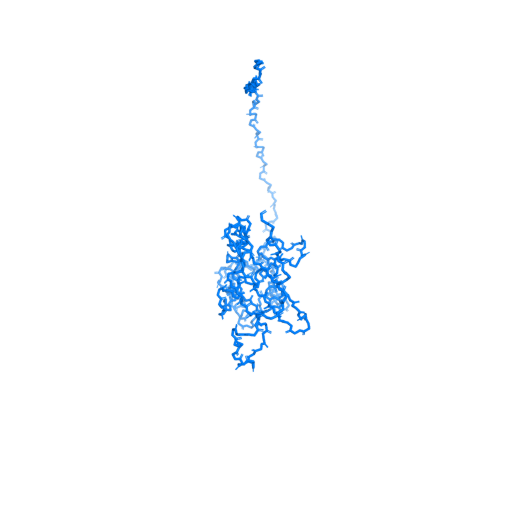81.62 109 VAL A C 1
ATOM 870 O O . VAL A 1 109 ? -14.480 6.834 12.147 1.00 81.62 109 VAL A O 1
ATOM 873 N N . LYS A 1 110 ? -15.574 7.286 10.233 1.00 85.44 110 LYS A N 1
ATOM 874 C CA . LYS A 1 110 ? -15.480 5.919 9.701 1.00 85.44 110 LYS A CA 1
ATOM 875 C C . LYS A 1 110 ? -14.021 5.473 9.568 1.00 85.44 110 LYS A C 1
ATOM 877 O O . LYS A 1 110 ? -13.690 4.366 9.979 1.00 85.44 110 LYS A O 1
ATOM 882 N N . LYS A 1 111 ? -13.114 6.330 9.076 1.00 90.38 111 LYS A N 1
ATOM 883 C CA . LYS A 1 111 ? -11.676 5.992 8.990 1.00 90.38 111 LYS A CA 1
ATOM 884 C C . LYS A 1 111 ? -11.085 5.632 10.354 1.00 90.38 111 LYS A C 1
ATOM 886 O O . LYS A 1 111 ? -10.344 4.656 10.450 1.00 90.38 111 LYS A O 1
ATOM 891 N N . ARG A 1 112 ? -11.394 6.411 11.398 1.00 87.62 112 ARG A N 1
ATOM 892 C CA . ARG A 1 112 ? -10.932 6.141 12.771 1.00 87.62 112 ARG A CA 1
ATOM 893 C C . ARG A 1 112 ? -11.483 4.819 13.293 1.00 87.62 112 ARG A C 1
ATOM 895 O O . ARG A 1 112 ? -10.701 4.023 13.803 1.00 87.62 112 ARG A O 1
ATOM 902 N N . PHE A 1 113 ? -12.777 4.569 13.094 1.00 85.62 113 PHE A N 1
ATOM 903 C CA . PHE A 1 113 ? -13.423 3.312 13.471 1.00 85.62 113 PHE A CA 1
ATOM 904 C C . PHE A 1 113 ? -12.750 2.105 12.806 1.00 85.62 113 PHE A C 1
ATOM 906 O O . PHE A 1 113 ? -12.349 1.176 13.498 1.00 85.62 113 PHE A O 1
ATOM 913 N N . TYR A 1 114 ? -12.522 2.142 11.490 1.00 88.19 114 TYR A N 1
ATOM 914 C CA . TYR A 1 114 ? -11.843 1.057 10.775 1.00 88.19 114 TYR A CA 1
ATOM 915 C C . TYR A 1 114 ? -10.401 0.836 11.260 1.00 88.19 114 TYR A C 1
ATOM 917 O O . TYR A 1 114 ? -9.976 -0.301 11.459 1.00 88.19 114 TYR A O 1
ATOM 925 N N . ILE A 1 115 ? -9.641 1.910 11.510 1.00 88.94 115 ILE A N 1
ATOM 926 C CA . ILE A 1 115 ? -8.287 1.803 12.083 1.00 88.94 115 ILE A CA 1
ATOM 927 C C . ILE A 1 115 ? -8.330 1.155 13.473 1.00 88.94 115 ILE A C 1
ATOM 929 O O . ILE A 1 115 ? -7.455 0.353 13.797 1.00 88.94 115 ILE A O 1
ATOM 933 N N . TRP A 1 116 ? -9.329 1.500 14.286 1.00 84.56 116 TRP A N 1
ATOM 934 C CA . TRP A 1 116 ? -9.510 0.957 15.628 1.00 84.56 116 TRP A CA 1
ATOM 935 C C . TRP A 1 116 ? -9.929 -0.519 15.600 1.00 84.56 116 TRP A C 1
ATOM 937 O O . TRP A 1 116 ? -9.265 -1.338 16.235 1.00 84.56 116 TRP A O 1
ATOM 947 N N . LYS A 1 117 ? -10.915 -0.878 14.764 1.00 85.06 117 LYS A N 1
ATOM 948 C CA . LYS A 1 117 ? -11.361 -2.259 14.500 1.00 85.06 117 LYS A CA 1
ATOM 949 C C . LYS A 1 117 ? -10.177 -3.174 14.176 1.00 85.06 117 LYS A C 1
ATOM 951 O O . LYS A 1 117 ? -10.020 -4.228 14.777 1.00 85.06 117 LYS A O 1
ATOM 956 N N . HIS A 1 118 ? -9.283 -2.741 13.286 1.00 82.50 118 HIS A N 1
ATOM 957 C CA . HIS A 1 118 ? -8.093 -3.517 12.901 1.00 82.50 118 HIS A CA 1
ATOM 958 C C . HIS A 1 118 ? -6.937 -3.469 13.916 1.00 82.50 118 HIS A C 1
ATOM 960 O O . HIS A 1 118 ? -5.988 -4.248 13.803 1.00 82.50 118 HIS A O 1
ATOM 966 N N . ARG A 1 119 ? -6.975 -2.562 14.903 1.00 78.19 119 ARG A N 1
ATOM 967 C CA . ARG A 1 119 ? -5.986 -2.482 15.994 1.00 78.19 119 ARG A CA 1
ATOM 968 C C . ARG A 1 119 ? -6.333 -3.423 17.147 1.00 78.19 119 ARG A C 1
ATOM 970 O O . ARG A 1 119 ? -5.413 -4.007 17.717 1.00 78.19 119 ARG A O 1
ATOM 977 N N . ASP A 1 120 ? -7.615 -3.523 17.494 1.00 69.62 120 ASP A N 1
ATOM 978 C CA . ASP A 1 120 ? -8.092 -4.217 18.697 1.00 69.62 120 ASP A CA 1
ATOM 979 C C . ASP A 1 120 ? -8.178 -5.740 18.526 1.00 69.62 120 ASP A C 1
ATOM 981 O O . ASP A 1 120 ? -7.869 -6.503 19.442 1.00 69.62 120 ASP A O 1
ATOM 985 N N . VAL A 1 121 ? -8.489 -6.203 17.311 1.00 62.53 121 VAL A N 1
ATOM 986 C CA . VAL A 1 121 ? -8.555 -7.631 16.975 1.00 62.53 121 VAL A CA 1
ATOM 987 C C . VAL A 1 121 ? -7.143 -8.216 16.957 1.00 62.53 121 VAL A C 1
ATOM 989 O O . VAL A 1 121 ? -6.557 -8.346 15.896 1.00 62.53 121 VAL A O 1
ATOM 992 N N . GLY A 1 122 ? -6.564 -8.512 18.126 1.00 50.88 122 GLY A N 1
ATOM 993 C CA . GLY A 1 122 ? -5.621 -9.597 18.447 1.00 50.88 122 GLY A CA 1
ATOM 994 C C . GLY A 1 122 ? -4.462 -9.971 17.503 1.00 50.88 122 GLY A C 1
ATOM 995 O O . GLY A 1 122 ? -3.767 -10.952 17.781 1.00 50.88 122 GLY A O 1
ATOM 996 N N . TYR A 1 123 ? -4.184 -9.253 16.417 1.00 48.06 123 TYR A N 1
ATOM 997 C CA . TYR A 1 123 ? -3.175 -9.606 15.430 1.00 48.06 123 TYR A CA 1
ATOM 998 C C . TYR A 1 123 ? -1.815 -9.173 15.966 1.00 48.06 123 TYR A C 1
ATOM 1000 O O . TYR A 1 123 ? -1.272 -8.118 15.631 1.00 48.06 123 TYR A O 1
ATOM 1008 N N . ARG A 1 124 ? -1.241 -10.031 16.820 1.00 50.59 124 ARG A N 1
ATOM 1009 C CA . ARG A 1 124 ? 0.020 -9.823 17.559 1.00 50.59 124 ARG A CA 1
ATOM 1010 C C . ARG A 1 124 ? 1.218 -9.413 16.681 1.00 50.59 124 ARG A C 1
ATOM 1012 O O . ARG A 1 124 ? 2.216 -8.941 17.220 1.00 50.59 124 ARG A O 1
ATOM 1019 N N . GLY A 1 125 ? 1.127 -9.528 15.353 1.00 53.00 125 GLY A N 1
ATOM 1020 C CA . GLY A 1 125 ? 2.148 -9.091 14.393 1.00 53.00 125 GLY A CA 1
ATOM 1021 C C . GLY A 1 125 ? 1.906 -7.739 13.698 1.00 53.00 125 GLY A C 1
ATOM 1022 O O . GLY A 1 125 ? 2.860 -7.156 13.180 1.00 53.00 125 GLY A O 1
ATOM 1023 N N . LEU A 1 126 ? 0.679 -7.198 13.688 1.00 57.94 126 LEU A N 1
ATOM 1024 C CA . LEU A 1 126 ? 0.295 -6.017 12.890 1.00 57.94 126 LEU A CA 1
ATOM 1025 C C . LEU A 1 126 ? 0.319 -4.697 13.685 1.00 57.94 126 LEU A C 1
ATOM 1027 O O . LEU A 1 126 ? -0.287 -3.716 13.269 1.00 57.94 126 LEU A O 1
ATOM 1031 N N . LYS A 1 127 ? 1.111 -4.606 14.765 1.00 66.25 127 LYS A N 1
ATOM 1032 C CA . LYS A 1 127 ? 1.230 -3.400 15.623 1.00 66.25 127 LYS A CA 1
ATOM 1033 C C . LYS A 1 127 ? 1.665 -2.112 14.904 1.00 66.25 127 LYS A C 1
ATOM 1035 O O . LYS A 1 127 ? 1.744 -1.053 15.514 1.00 66.25 127 LYS A O 1
ATOM 1040 N N . ARG A 1 128 ? 2.045 -2.177 13.628 1.00 80.62 128 ARG A N 1
ATOM 1041 C CA . ARG A 1 128 ? 2.596 -1.040 12.883 1.00 80.62 128 ARG A CA 1
ATOM 1042 C C . ARG A 1 128 ? 1.595 -0.582 11.838 1.00 80.62 128 ARG A C 1
ATOM 1044 O O . ARG A 1 128 ? 1.033 -1.407 11.134 1.00 80.62 128 ARG A O 1
ATOM 1051 N N . ALA A 1 129 ? 1.505 0.729 11.622 1.00 87.56 129 ALA A N 1
ATOM 1052 C CA . ALA A 1 129 ? 0.615 1.354 10.636 1.00 87.56 129 ALA A CA 1
ATOM 1053 C C . ALA A 1 129 ? 0.625 0.714 9.232 1.00 87.56 129 ALA A C 1
ATOM 1055 O O . ALA A 1 129 ? -0.383 0.739 8.541 1.00 87.56 129 ALA A O 1
ATOM 1056 N N . ARG A 1 130 ? 1.749 0.116 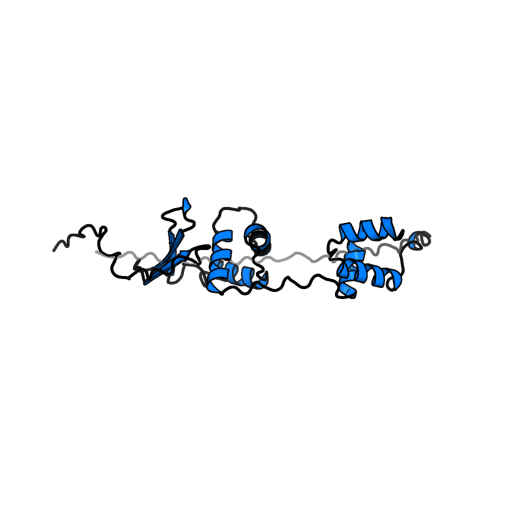8.800 1.00 88.25 130 ARG A N 1
ATOM 1057 C CA . ARG A 1 130 ? 1.816 -0.631 7.528 1.00 88.25 130 ARG A CA 1
ATOM 1058 C C . ARG A 1 130 ? 0.926 -1.871 7.511 1.00 88.25 130 ARG A C 1
ATOM 1060 O O . ARG A 1 130 ? 0.403 -2.203 6.460 1.00 88.25 130 ARG A O 1
ATOM 1067 N N . GLY A 1 131 ? 0.836 -2.564 8.639 1.00 88.38 131 GLY A N 1
ATOM 1068 C CA . GLY A 1 131 ? 0.029 -3.758 8.796 1.00 88.38 131 GLY A CA 1
ATOM 1069 C C . GLY A 1 131 ? -1.454 -3.444 8.696 1.00 88.38 131 GLY A C 1
ATOM 1070 O O . GLY A 1 131 ? -2.123 -3.970 7.820 1.00 88.38 131 GLY A O 1
ATOM 1071 N N . ILE A 1 132 ? -1.912 -2.498 9.516 1.00 89.25 132 ILE A N 1
ATOM 1072 C CA . ILE A 1 132 ? -3.298 -2.015 9.497 1.00 89.25 132 ILE A CA 1
ATOM 1073 C C . ILE A 1 132 ? -3.665 -1.448 8.121 1.00 89.25 132 ILE A C 1
ATOM 1075 O O . ILE A 1 132 ? -4.692 -1.808 7.570 1.00 89.25 132 ILE A O 1
ATOM 1079 N N . GLN A 1 133 ? -2.799 -0.640 7.498 1.00 91.94 133 GLN A N 1
ATOM 1080 C CA . GLN A 1 133 ? -3.042 -0.142 6.138 1.00 91.94 133 GLN A CA 1
ATOM 1081 C C . GLN A 1 133 ? -3.204 -1.275 5.112 1.00 91.94 133 GLN A C 1
ATOM 1083 O O . GLN A 1 133 ? -3.981 -1.146 4.171 1.00 91.94 133 GLN A O 1
ATOM 1088 N N . LYS A 1 134 ? -2.426 -2.352 5.256 1.00 89.75 134 LYS A N 1
ATOM 1089 C CA . LYS A 1 134 ? -2.500 -3.509 4.367 1.00 89.75 134 LYS A CA 1
ATOM 1090 C C . LYS A 1 134 ? -3.823 -4.257 4.566 1.00 89.75 134 LYS A C 1
ATOM 1092 O O . LYS A 1 134 ? -4.485 -4.503 3.571 1.00 89.75 134 LYS A O 1
ATOM 1097 N N . ALA A 1 135 ? -4.205 -4.529 5.815 1.00 89.25 135 ALA A N 1
ATOM 1098 C CA . ALA A 1 135 ? -5.468 -5.185 6.156 1.00 89.25 135 ALA A CA 1
ATOM 1099 C C . ALA A 1 135 ? -6.677 -4.381 5.656 1.00 89.25 135 ALA A C 1
ATOM 1101 O O . ALA A 1 135 ? -7.478 -4.902 4.901 1.00 89.25 135 ALA A O 1
ATOM 1102 N N . LEU A 1 136 ? -6.721 -3.071 5.919 1.00 90.75 136 LEU A N 1
ATOM 1103 C CA . LEU A 1 136 ? -7.778 -2.180 5.413 1.00 90.75 136 LEU A CA 1
ATOM 1104 C C . LEU A 1 136 ? -7.941 -2.233 3.893 1.00 90.75 136 LEU A C 1
ATOM 1106 O O . LEU A 1 136 ? -9.046 -2.129 3.373 1.00 90.75 136 LEU A O 1
ATOM 1110 N N . LYS A 1 137 ? -6.824 -2.373 3.177 1.00 90.00 137 LYS A N 1
ATOM 1111 C CA . LYS A 1 137 ? -6.837 -2.469 1.724 1.00 90.00 137 LYS A CA 1
ATOM 1112 C C . LYS A 1 137 ? -7.289 -3.848 1.235 1.00 90.00 137 LYS A C 1
ATOM 1114 O O . LYS A 1 137 ? -7.920 -3.922 0.191 1.00 90.00 137 LYS A O 1
ATOM 1119 N N . GLU A 1 138 ? -6.881 -4.919 1.909 1.00 88.69 138 GLU A N 1
ATOM 1120 C CA . GLU A 1 138 ? -7.158 -6.298 1.485 1.00 88.69 138 GLU A CA 1
ATOM 1121 C C . GLU A 1 138 ? -8.558 -6.761 1.901 1.00 88.69 138 GLU A C 1
ATOM 1123 O O . GLU A 1 138 ? -9.226 -7.407 1.099 1.00 88.69 138 GLU A O 1
ATOM 1128 N N . ASP A 1 139 ? -9.002 -6.386 3.100 1.00 89.12 139 ASP A N 1
ATOM 1129 C CA . ASP A 1 139 ? -10.241 -6.871 3.708 1.00 89.12 139 ASP A CA 1
ATOM 1130 C C . ASP A 1 139 ? -11.437 -5.952 3.405 1.00 89.12 139 ASP A C 1
ATOM 1132 O O . ASP A 1 139 ? -12.524 -6.449 3.128 1.00 89.12 139 ASP A O 1
ATOM 1136 N N . ASP A 1 140 ? -11.244 -4.623 3.422 1.00 87.44 140 ASP A N 1
ATOM 1137 C CA . ASP A 1 140 ? -12.339 -3.641 3.289 1.00 87.44 140 ASP A CA 1
ATOM 1138 C C . ASP A 1 140 ? -12.268 -2.796 1.987 1.00 87.44 140 ASP A C 1
ATOM 1140 O O . ASP A 1 140 ? -13.112 -1.932 1.765 1.00 87.44 140 ASP A O 1
ATOM 1144 N N . ASP A 1 141 ? -11.245 -2.977 1.137 1.00 89.31 141 ASP A N 1
ATOM 1145 C CA . ASP A 1 141 ? -10.926 -2.120 -0.035 1.00 89.31 141 ASP A CA 1
ATOM 1146 C C . ASP A 1 141 ? -10.769 -0.611 0.295 1.00 89.31 141 ASP A C 1
ATOM 1148 O O . ASP A 1 141 ? -10.906 0.300 -0.533 1.00 89.31 141 ASP A O 1
ATOM 1152 N N . ILE A 1 142 ? -10.408 -0.308 1.544 1.00 90.19 142 ILE A N 1
ATOM 1153 C CA . ILE A 1 142 ? -10.264 1.059 2.039 1.00 90.19 142 ILE A CA 1
ATOM 1154 C C . ILE A 1 142 ? -8.824 1.547 1.865 1.00 90.19 142 ILE A C 1
ATOM 1156 O O . ILE A 1 142 ? -7.869 1.096 2.506 1.00 90.19 142 ILE A O 1
ATOM 1160 N N . HIS A 1 143 ? -8.662 2.575 1.037 1.00 90.62 143 HIS A N 1
ATOM 1161 C CA . HIS A 1 143 ? -7.381 3.209 0.779 1.00 90.62 143 HIS A CA 1
ATOM 1162 C C . HIS A 1 143 ? -7.154 4.378 1.744 1.00 90.62 143 HIS A C 1
ATOM 1164 O O . HIS A 1 143 ? -7.562 5.510 1.492 1.00 90.62 143 HIS A O 1
ATOM 1170 N N . ILE A 1 144 ? -6.447 4.123 2.848 1.00 91.38 144 ILE A N 1
ATOM 1171 C CA . ILE A 1 144 ? -5.999 5.162 3.792 1.00 91.38 144 ILE A CA 1
ATOM 1172 C C . ILE A 1 144 ? -4.476 5.320 3.713 1.00 91.38 144 ILE A C 1
ATOM 1174 O O . ILE A 1 144 ? -3.726 4.366 3.488 1.00 91.38 144 ILE A O 1
ATOM 1178 N N . THR A 1 145 ? -3.982 6.551 3.872 1.00 91.50 145 THR A N 1
ATOM 1179 C CA . THR A 1 145 ? -2.542 6.827 3.851 1.00 91.50 145 THR A CA 1
ATOM 1180 C C . THR A 1 145 ? -1.860 6.311 5.117 1.00 91.50 145 THR A C 1
ATOM 1182 O O . THR A 1 145 ? -2.375 6.419 6.229 1.00 91.50 145 THR A O 1
ATOM 1185 N N . LYS A 1 146 ? -0.634 5.795 4.971 1.00 91.50 146 LYS A N 1
ATOM 1186 C CA . LYS A 1 146 ? 0.165 5.318 6.110 1.00 91.50 146 LYS A CA 1
ATOM 1187 C C . LYS A 1 146 ? 0.346 6.400 7.182 1.00 91.50 146 LYS A C 1
ATOM 1189 O O . LYS A 1 146 ? 0.340 6.088 8.367 1.00 91.50 146 LYS A O 1
ATOM 1194 N N . THR A 1 147 ? 0.552 7.650 6.767 1.00 90.44 147 THR A N 1
ATOM 1195 C CA . THR A 1 147 ? 0.752 8.792 7.669 1.00 90.44 147 THR A CA 1
ATOM 1196 C C . THR A 1 147 ? -0.474 9.037 8.536 1.00 90.44 147 THR A C 1
ATOM 1198 O O . THR A 1 147 ? -0.311 9.213 9.738 1.00 90.44 147 THR A O 1
ATOM 1201 N N . TYR A 1 148 ? -1.674 8.954 7.957 1.00 92.94 148 TYR A N 1
ATOM 1202 C CA . TYR A 1 148 ? -2.926 9.083 8.696 1.00 92.94 148 TYR A CA 1
ATOM 1203 C C . TYR A 1 148 ? -3.091 7.952 9.717 1.00 92.94 148 TYR A C 1
ATOM 1205 O O . TYR A 1 148 ? -3.282 8.216 10.899 1.00 92.94 148 TYR A O 1
ATOM 1213 N N . VAL A 1 149 ? -2.892 6.692 9.303 1.00 91.94 149 VAL A N 1
ATOM 1214 C CA . VAL A 1 149 ? -2.933 5.541 10.227 1.00 91.94 149 VAL A CA 1
ATOM 1215 C C . VAL A 1 149 ? -1.923 5.712 11.368 1.00 91.94 149 VAL A C 1
ATOM 1217 O O . VAL A 1 149 ? -2.248 5.483 12.528 1.00 91.94 149 VAL A O 1
ATOM 1220 N N . SER A 1 150 ? -0.699 6.158 11.066 1.00 90.62 150 SER A N 1
ATOM 1221 C CA . SER A 1 150 ? 0.321 6.437 12.081 1.00 90.62 150 SER A CA 1
ATOM 1222 C C . SER A 1 150 ? -0.075 7.553 13.048 1.00 90.62 150 SER A C 1
ATOM 1224 O O . SER A 1 150 ? 0.218 7.425 14.231 1.00 90.62 150 SER A O 1
ATOM 1226 N N . GLN A 1 151 ? -0.712 8.626 12.571 1.00 90.38 151 GLN A N 1
ATOM 1227 C CA . GLN A 1 151 ? -1.186 9.720 13.424 1.00 90.38 151 GLN A CA 1
ATOM 1228 C C . GLN A 1 151 ? -2.270 9.241 14.391 1.00 90.38 151 GLN A C 1
ATOM 1230 O O . GLN A 1 151 ? -2.165 9.518 15.582 1.00 90.38 151 GLN A O 1
ATOM 1235 N N . ILE A 1 152 ? -3.248 8.473 13.899 1.00 88.81 152 ILE A N 1
ATOM 1236 C CA . ILE A 1 152 ? -4.317 7.914 14.733 1.00 88.81 152 ILE A CA 1
ATOM 1237 C C . ILE A 1 152 ? -3.747 6.944 15.773 1.00 88.81 152 ILE A C 1
ATOM 1239 O O . ILE A 1 152 ? -4.005 7.110 16.957 1.00 88.81 152 ILE A O 1
ATOM 1243 N N . ILE A 1 153 ? -2.902 5.984 15.376 1.00 87.06 153 ILE A N 1
ATOM 1244 C CA . ILE A 1 153 ? -2.291 5.038 16.330 1.00 87.06 153 ILE A CA 1
ATOM 1245 C C . ILE A 1 153 ? -1.467 5.773 17.386 1.00 87.06 153 ILE A C 1
ATOM 1247 O O . ILE A 1 153 ? -1.618 5.496 18.570 1.00 87.06 153 ILE A O 1
ATOM 1251 N N . LYS A 1 154 ? -0.622 6.726 16.969 1.00 85.81 154 LYS A N 1
ATOM 1252 C CA . LYS A 1 154 ? 0.209 7.505 17.891 1.00 85.81 154 LYS A CA 1
ATOM 1253 C C . LYS A 1 154 ? -0.650 8.269 18.888 1.00 85.81 154 LYS A C 1
ATOM 1255 O O . LYS A 1 154 ? -0.346 8.270 20.072 1.00 85.81 154 LYS A O 1
ATOM 1260 N N . GLY A 1 155 ? -1.720 8.906 18.427 1.00 81.81 155 GLY A N 1
ATOM 1261 C CA . GLY A 1 155 ? -2.604 9.606 19.336 1.00 81.81 155 GLY A CA 1
ATOM 1262 C C . GLY A 1 155 ? -3.366 8.646 20.261 1.00 81.81 155 GLY A C 1
ATOM 1263 O O . GLY A 1 155 ? -3.653 9.038 21.384 1.00 81.81 155 GLY A O 1
ATOM 1264 N N . ILE A 1 156 ? -3.687 7.416 19.842 1.00 76.62 156 ILE A N 1
ATOM 1265 C CA . ILE A 1 156 ? -4.264 6.403 20.740 1.00 76.62 156 ILE A CA 1
ATOM 1266 C C . ILE A 1 156 ? -3.237 5.992 21.807 1.00 76.62 156 ILE A C 1
ATOM 1268 O O . ILE A 1 156 ? -3.576 5.956 22.985 1.00 76.62 156 ILE A O 1
ATOM 1272 N N . ASP A 1 157 ? -1.990 5.721 21.413 1.00 76.12 157 ASP A N 1
ATOM 1273 C CA . ASP A 1 157 ? -0.905 5.334 22.328 1.00 76.12 157 ASP A CA 1
ATOM 1274 C C . ASP A 1 157 ? -0.554 6.459 23.322 1.00 76.12 157 ASP A C 1
ATOM 1276 O O . ASP A 1 157 ? -0.221 6.192 24.471 1.00 76.12 157 ASP A O 1
ATOM 1280 N N . GLU A 1 158 ? -0.657 7.722 22.896 1.00 76.44 158 GLU A N 1
ATOM 1281 C CA . GLU A 1 158 ? -0.475 8.909 23.744 1.00 76.44 158 GLU A CA 1
ATOM 1282 C C . GLU A 1 158 ? -1.705 9.240 24.610 1.00 76.44 158 GLU A C 1
ATOM 1284 O O . GLU A 1 158 ? -1.681 10.237 25.327 1.00 76.44 158 GLU A O 1
ATOM 1289 N N . GLY A 1 159 ? -2.801 8.479 24.506 1.00 65.69 159 GLY A N 1
ATOM 1290 C CA . GLY A 1 159 ? -4.062 8.774 25.199 1.00 65.69 159 GLY A CA 1
ATOM 1291 C C . GLY A 1 159 ? -4.809 10.011 24.675 1.00 65.69 159 GLY A C 1
ATOM 1292 O O . GLY A 1 159 ? -5.833 10.386 25.229 1.00 65.69 159 GLY A O 1
ATOM 1293 N N . LYS A 1 160 ? -4.337 10.639 23.588 1.00 62.44 160 LYS A N 1
ATOM 1294 C CA . LYS A 1 160 ? -4.921 11.851 22.976 1.00 62.44 160 LYS A CA 1
ATOM 1295 C C . LYS A 1 160 ? -6.070 11.579 22.005 1.00 62.44 160 LYS A C 1
ATOM 1297 O O . LYS A 1 160 ? -6.862 12.467 21.726 1.00 62.44 160 LYS A O 1
ATOM 1302 N N . THR A 1 161 ? -6.117 10.389 21.410 1.00 58.44 161 THR A N 1
ATOM 1303 C CA . THR A 1 161 ? -7.170 9.968 20.454 1.00 58.44 161 THR A CA 1
ATOM 1304 C C . THR A 1 161 ? -7.616 8.527 20.693 1.00 58.44 161 THR A C 1
ATOM 1306 O O . THR A 1 161 ? -8.049 7.831 19.781 1.00 58.44 161 THR A O 1
ATOM 1309 N N . GLY A 1 162 ? -7.514 8.092 21.942 1.00 50.53 162 GLY A N 1
ATOM 1310 C CA . GLY A 1 162 ? -8.129 6.881 22.459 1.00 50.53 162 GLY A CA 1
ATOM 1311 C C . GLY A 1 162 ? -8.858 7.202 23.764 1.00 50.53 162 GLY A C 1
ATOM 1312 O O . GLY A 1 162 ? -8.762 8.333 24.244 1.00 50.53 162 GLY A O 1
ATOM 1313 N N . PRO A 1 163 ? -9.564 6.227 24.344 1.00 48.31 163 PRO A N 1
ATOM 1314 C CA . PRO A 1 163 ? -10.518 6.443 25.424 1.00 48.31 163 PRO A CA 1
ATOM 1315 C C . PRO A 1 163 ? -9.906 6.739 26.816 1.00 48.31 163 PRO A C 1
ATOM 1317 O O . PRO A 1 163 ? -10.402 6.276 27.837 1.00 48.31 163 PRO A O 1
ATOM 1320 N N . HIS A 1 164 ? -8.786 7.466 26.887 1.00 45.38 164 HIS A N 1
ATOM 1321 C CA . HIS A 1 164 ? -7.980 7.586 28.110 1.00 45.38 164 HIS A CA 1
ATOM 1322 C C . HIS A 1 164 ? -7.610 9.013 28.534 1.00 45.38 164 HIS A C 1
ATOM 1324 O O . HIS A 1 164 ? -6.590 9.230 29.180 1.00 45.38 164 HIS A O 1
ATOM 1330 N N . GLY A 1 165 ? -8.486 9.978 28.267 1.00 48.69 165 GLY A N 1
ATOM 1331 C CA . GLY A 1 165 ? -8.447 11.264 28.974 1.00 48.69 165 GLY A CA 1
ATOM 1332 C C . GLY A 1 165 ? -9.780 11.610 29.618 1.00 48.69 165 GLY A C 1
ATOM 1333 O O . GLY A 1 165 ? -9.835 11.929 30.798 1.00 48.69 165 GLY A O 1
ATOM 1334 N N . GLU A 1 166 ? -10.855 11.517 28.840 1.00 51.53 166 GLU A N 1
ATOM 1335 C CA . GLU A 1 166 ? -12.171 12.035 29.238 1.00 51.53 166 GLU A CA 1
ATOM 1336 C C . GLU A 1 166 ? -13.331 11.146 28.770 1.00 51.53 166 GLU A C 1
ATOM 1338 O O . GLU A 1 166 ? -14.428 11.255 29.297 1.00 51.53 166 GLU A O 1
ATOM 1343 N N . TRP A 1 167 ? -13.105 10.226 27.826 1.00 53.62 167 TRP A N 1
ATOM 1344 C CA . TRP A 1 167 ? -14.183 9.494 27.161 1.00 53.62 167 TRP A CA 1
ATOM 1345 C C . TRP A 1 167 ? -13.866 8.005 27.087 1.00 53.62 167 TRP A C 1
ATOM 1347 O O . TRP A 1 167 ? -12.816 7.650 26.576 1.00 53.62 167 TRP A O 1
ATOM 1357 N N . LEU A 1 168 ? -14.754 7.140 27.561 1.00 60.50 168 LEU A N 1
ATOM 1358 C CA . LEU A 1 168 ? -14.750 5.700 27.340 1.00 60.50 168 LEU A CA 1
ATOM 1359 C C . LEU A 1 168 ? -15.493 5.417 26.025 1.00 60.50 168 LEU A C 1
ATOM 1361 O O . LEU A 1 168 ? -16.638 5.827 25.885 1.00 60.50 168 LEU A O 1
ATOM 1365 N N . ILE A 1 169 ? -14.869 4.747 25.056 1.00 65.12 169 ILE A N 1
ATOM 1366 C CA . ILE A 1 169 ? -15.578 4.271 23.859 1.00 65.12 169 ILE A CA 1
ATOM 1367 C C . ILE A 1 169 ? -15.726 2.765 23.998 1.00 65.12 169 ILE A C 1
ATOM 1369 O O . ILE A 1 169 ? -14.762 2.031 23.778 1.00 65.12 169 ILE A O 1
ATOM 1373 N N . ASP A 1 170 ? -16.932 2.335 24.344 1.00 67.25 170 ASP A N 1
ATOM 1374 C CA . ASP A 1 170 ? -17.310 0.931 24.374 1.00 67.25 170 ASP A CA 1
ATOM 1375 C C . ASP A 1 170 ? -18.041 0.602 23.081 1.00 67.25 170 ASP A C 1
ATOM 1377 O O . ASP A 1 170 ? -19.047 1.224 22.733 1.00 67.25 170 ASP A O 1
ATOM 1381 N N . ILE A 1 171 ? -17.534 -0.384 22.347 1.00 69.06 171 ILE A N 1
ATOM 1382 C CA . ILE A 1 171 ? -18.231 -0.895 21.171 1.00 69.06 171 ILE A CA 1
ATOM 1383 C C . ILE A 1 171 ? -18.952 -2.167 21.579 1.00 69.06 171 ILE A C 1
ATOM 1385 O O . ILE A 1 171 ? -18.339 -3.204 21.823 1.00 69.06 171 ILE A O 1
ATOM 1389 N N . TYR A 1 172 ? -20.272 -2.062 21.663 1.00 76.12 172 TYR A N 1
ATOM 1390 C CA . TYR A 1 172 ? -21.155 -3.161 21.993 1.00 76.12 172 TYR A CA 1
ATOM 1391 C C . TYR A 1 172 ? -21.718 -3.765 20.706 1.00 76.12 172 TYR A C 1
ATOM 1393 O O . TYR A 1 172 ? -22.322 -3.067 19.892 1.00 76.12 172 TYR A O 1
ATOM 1401 N N . GLN A 1 173 ? -21.520 -5.069 20.517 1.00 76.44 173 GLN A N 1
ATOM 1402 C CA . GLN A 1 173 ? -22.095 -5.827 19.405 1.00 76.44 173 GLN A CA 1
ATOM 1403 C C . GLN A 1 173 ? -23.187 -6.757 19.958 1.00 76.44 173 GLN A C 1
ATOM 1405 O O . GLN A 1 173 ? -22.901 -7.919 20.246 1.00 76.44 173 GLN A O 1
ATOM 1410 N N . PRO A 1 174 ? -24.426 -6.267 20.157 1.00 76.62 174 PRO A N 1
ATOM 1411 C CA . PRO A 1 174 ? -25.497 -7.075 20.746 1.00 76.62 174 PRO A CA 1
ATOM 1412 C C . PRO A 1 174 ? -25.898 -8.259 19.862 1.00 76.62 174 PRO A C 1
ATOM 1414 O O . PRO A 1 174 ? -26.302 -9.296 20.377 1.00 76.62 174 PRO A O 1
ATOM 1417 N N . PHE A 1 175 ? -25.783 -8.096 18.541 1.00 74.19 175 PHE A N 1
ATOM 1418 C CA . PHE A 1 175 ? -26.207 -9.078 17.545 1.00 74.19 175 PHE A CA 1
ATOM 1419 C C . PHE A 1 175 ? -25.076 -9.295 16.537 1.00 74.19 175 PHE A C 1
ATOM 1421 O O . PHE A 1 175 ? -24.982 -8.561 15.543 1.00 74.19 175 PHE A O 1
ATOM 1428 N N . PRO A 1 176 ? -24.157 -10.242 16.798 1.00 72.12 176 PRO A N 1
ATOM 1429 C CA . PRO A 1 176 ? -23.016 -10.471 15.926 1.00 72.12 176 PRO A CA 1
ATOM 1430 C C . PRO A 1 176 ? -23.408 -10.899 14.509 1.00 72.12 176 PRO A C 1
ATOM 1432 O O . PRO A 1 176 ? -22.698 -10.569 13.562 1.00 72.12 176 PRO A O 1
ATOM 1435 N N . GLU A 1 177 ? -24.562 -11.545 14.352 1.00 73.38 177 GLU A N 1
ATOM 1436 C CA . GLU A 1 177 ? -25.104 -12.006 13.072 1.00 73.38 177 GLU A CA 1
ATOM 1437 C C . GLU A 1 177 ? -25.535 -10.853 12.155 1.00 73.38 177 GLU A C 1
ATOM 1439 O O . GLU A 1 177 ? -25.578 -11.016 10.939 1.00 73.38 177 GLU A O 1
ATOM 1444 N N . LEU A 1 178 ? -25.853 -9.686 12.727 1.00 73.38 178 LEU A N 1
ATOM 1445 C CA . LEU A 1 178 ? -26.421 -8.546 12.001 1.00 73.38 178 LEU A CA 1
ATOM 1446 C C . LEU A 1 178 ? -25.384 -7.478 11.622 1.00 73.38 178 LEU A C 1
ATOM 1448 O O . LEU A 1 178 ? -25.768 -6.427 11.118 1.00 73.38 178 LEU A O 1
ATOM 1452 N N . HIS A 1 179 ? -24.090 -7.698 11.898 1.00 68.00 179 HIS A N 1
ATOM 1453 C CA . HIS A 1 179 ? -23.036 -6.677 11.743 1.00 68.00 179 HIS A CA 1
ATOM 1454 C C . HIS A 1 179 ? -23.415 -5.313 12.363 1.00 68.00 179 HIS A C 1
ATOM 1456 O O . HIS A 1 179 ? -23.031 -4.245 11.879 1.00 68.00 179 HIS A O 1
ATOM 1462 N N . PHE A 1 180 ? -24.184 -5.361 13.453 1.00 71.38 180 PHE A N 1
ATOM 1463 C CA . PHE A 1 180 ? -24.708 -4.190 14.136 1.00 71.38 180 PHE A CA 1
ATOM 1464 C C . PHE A 1 180 ? -23.804 -3.815 15.306 1.00 71.38 180 PHE A C 1
ATOM 1466 O O . PHE A 1 180 ? -23.657 -4.587 16.257 1.00 71.38 180 PHE A O 1
ATOM 1473 N N . TYR A 1 181 ? -23.225 -2.617 15.248 1.00 72.12 181 TYR A N 1
ATOM 1474 C CA . TYR A 1 181 ? -22.349 -2.101 16.291 1.00 72.12 181 TYR A CA 1
ATOM 1475 C C . TYR A 1 181 ? -22.975 -0.869 16.931 1.00 7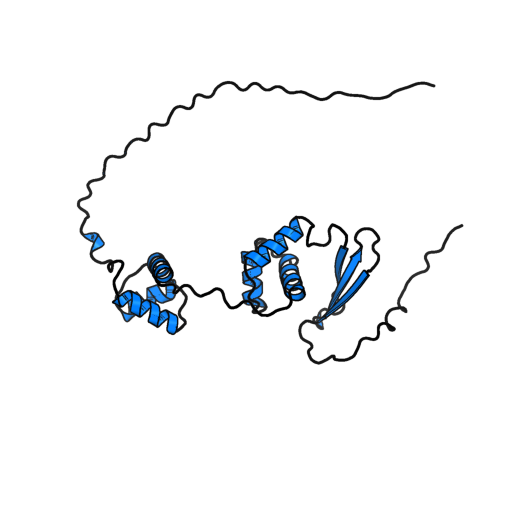2.12 181 TYR A C 1
ATOM 1477 O O . TYR A 1 181 ? -23.316 0.106 16.260 1.00 72.12 181 TYR A O 1
ATOM 1485 N N . ILE A 1 182 ? -23.095 -0.898 18.252 1.00 76.12 182 ILE A N 1
ATOM 1486 C CA . ILE A 1 182 ? -23.394 0.285 19.044 1.00 76.12 182 ILE A CA 1
ATOM 1487 C C . ILE A 1 182 ? -22.062 0.821 19.542 1.00 76.12 182 ILE A C 1
ATOM 1489 O O . ILE A 1 182 ? -21.376 0.163 20.320 1.00 76.12 182 ILE A O 1
ATOM 1493 N N . MET A 1 183 ? -21.700 2.017 19.095 1.00 74.44 183 MET A N 1
ATOM 1494 C CA . MET A 1 183 ? -20.605 2.757 19.694 1.00 74.44 183 MET A CA 1
ATOM 1495 C C . MET A 1 183 ? -21.192 3.601 20.818 1.00 74.44 183 MET A C 1
ATOM 1497 O O . MET A 1 183 ? -21.998 4.503 20.577 1.00 74.44 183 MET A O 1
ATOM 1501 N N . ILE A 1 184 ? -20.816 3.280 22.048 1.00 74.88 184 ILE A N 1
ATOM 1502 C CA . ILE A 1 184 ? -21.225 4.029 23.223 1.00 74.88 184 ILE A CA 1
ATOM 1503 C C . ILE A 1 184 ? -20.042 4.866 23.679 1.00 74.88 184 ILE A C 1
ATOM 1505 O O . ILE A 1 184 ? -18.960 4.341 23.935 1.00 74.88 184 ILE A O 1
ATOM 1509 N N . ILE A 1 185 ? -20.251 6.176 23.757 1.00 71.88 185 ILE A N 1
ATOM 1510 C CA . ILE A 1 185 ? -19.261 7.118 24.257 1.00 71.88 185 ILE A CA 1
ATOM 1511 C C . ILE A 1 185 ? -19.704 7.533 25.663 1.00 71.88 185 ILE A C 1
ATOM 1513 O O . ILE A 1 185 ? -20.678 8.269 25.838 1.00 71.88 185 ILE A O 1
ATOM 1517 N N . GLY A 1 186 ? -19.020 7.010 26.673 1.00 66.88 186 GLY A N 1
ATOM 1518 C CA . GLY A 1 186 ? -19.174 7.399 28.072 1.00 66.88 186 GLY A CA 1
ATOM 1519 C C . GLY A 1 186 ? -18.084 8.366 28.514 1.00 66.88 186 GLY A C 1
ATOM 1520 O O . GLY A 1 186 ? -17.068 8.501 27.849 1.00 66.88 186 GLY A O 1
ATOM 1521 N N . ASP A 1 187 ? -18.274 9.028 29.646 1.00 65.31 187 ASP A N 1
ATOM 1522 C CA . ASP A 1 187 ? -17.212 9.726 30.370 1.00 65.31 187 ASP A CA 1
ATOM 1523 C C . ASP A 1 187 ? -16.376 8.708 31.155 1.00 65.31 187 ASP A C 1
ATOM 1525 O O . ASP A 1 187 ? -16.910 7.892 31.914 1.00 65.31 187 ASP A O 1
ATOM 1529 N N . ALA A 1 188 ? -15.055 8.759 30.989 1.00 63.12 188 ALA A N 1
ATOM 1530 C CA . ALA A 1 188 ? -14.137 7.855 31.675 1.00 63.12 188 ALA A CA 1
ATOM 1531 C C . ALA A 1 188 ? -14.140 8.034 33.210 1.00 63.12 188 ALA A C 1
ATOM 1533 O O . ALA A 1 188 ? -13.868 7.075 33.936 1.00 63.12 188 ALA A O 1
ATOM 1534 N N . TRP A 1 189 ? -14.458 9.232 33.710 1.00 58.00 189 TRP A N 1
ATOM 1535 C CA . TRP A 1 189 ? -14.423 9.582 35.132 1.00 58.00 189 TRP A CA 1
ATOM 1536 C C . TRP A 1 189 ? -15.740 9.296 35.842 1.00 58.00 189 TRP A C 1
ATOM 1538 O O . TRP A 1 189 ? -15.742 8.745 36.943 1.00 58.00 189 TRP A O 1
ATOM 1548 N N . THR A 1 190 ? -16.865 9.651 35.221 1.00 71.94 190 THR A N 1
ATOM 1549 C CA . THR A 1 190 ? -18.191 9.502 35.843 1.00 71.94 190 THR A CA 1
ATOM 1550 C C . THR A 1 190 ? -18.893 8.198 35.474 1.00 71.94 190 THR A C 1
ATOM 1552 O O . THR A 1 190 ? -19.876 7.841 36.120 1.00 71.94 190 THR A O 1
ATOM 1555 N N . ARG A 1 191 ? -18.411 7.478 34.446 1.00 62.97 191 ARG A N 1
ATOM 1556 C CA . ARG A 1 191 ? -19.126 6.368 33.785 1.00 62.97 191 ARG A CA 1
ATOM 1557 C C . ARG A 1 191 ? -20.518 6.757 33.272 1.00 62.97 191 ARG A C 1
ATOM 1559 O O . ARG A 1 191 ? -21.329 5.880 32.979 1.00 62.97 191 ARG A O 1
ATOM 1566 N N . ALA A 1 192 ? -20.813 8.052 33.169 1.00 68.56 192 ALA A N 1
ATOM 1567 C CA . ALA A 1 192 ? -22.053 8.525 32.582 1.00 68.56 192 ALA A CA 1
ATOM 1568 C C . ALA A 1 192 ? -21.983 8.371 31.061 1.00 68.56 192 ALA A C 1
ATOM 1570 O O . ALA A 1 192 ? -20.976 8.700 30.435 1.00 68.56 192 ALA A O 1
ATOM 1571 N N . TRP A 1 193 ? -23.059 7.873 30.463 1.00 67.31 193 TRP A N 1
ATOM 1572 C CA . TRP A 1 193 ? -23.189 7.784 29.014 1.00 67.31 193 TRP A CA 1
ATOM 1573 C C . TRP A 1 193 ? -23.462 9.170 28.448 1.00 67.31 193 TRP A C 1
ATOM 1575 O O . TRP A 1 193 ? -24.391 9.841 28.896 1.00 67.31 193 TRP A O 1
ATOM 1585 N N . ILE A 1 194 ? -22.661 9.602 27.478 1.00 65.81 194 ILE A N 1
ATOM 1586 C CA . ILE A 1 194 ? -22.815 10.932 26.891 1.00 65.81 194 ILE A CA 1
ATOM 1587 C C . ILE A 1 194 ? -23.536 10.830 25.557 1.00 65.81 194 ILE A C 1
ATOM 1589 O O . ILE A 1 194 ? -24.502 11.555 25.327 1.00 65.81 194 ILE A O 1
ATOM 1593 N N . THR A 1 195 ? -23.121 9.902 24.697 1.00 69.69 195 THR A N 1
ATOM 1594 C CA . THR A 1 195 ? -23.779 9.675 23.409 1.00 69.69 195 THR A CA 1
ATOM 1595 C C . THR A 1 195 ? -23.726 8.211 22.989 1.00 69.69 195 THR A C 1
ATOM 1597 O O . THR A 1 195 ? -22.806 7.463 23.321 1.00 69.69 195 THR A O 1
ATOM 1600 N N . GLN A 1 196 ? -24.742 7.806 22.229 1.00 69.56 196 GLN A N 1
ATOM 1601 C CA . GLN A 1 196 ? -24.842 6.500 21.593 1.00 69.56 196 GLN A CA 1
ATOM 1602 C C . GLN A 1 196 ? -24.977 6.724 20.087 1.00 69.56 196 GLN A C 1
ATOM 1604 O O . GLN A 1 196 ? -25.929 7.363 19.642 1.00 69.56 196 GLN A O 1
ATOM 1609 N N . GLU A 1 197 ? -24.041 6.192 19.305 1.00 71.56 197 GLU A N 1
ATOM 1610 C CA . GLU A 1 197 ? -24.138 6.174 17.846 1.00 71.56 197 GLU A CA 1
ATOM 1611 C C . GLU A 1 197 ? -24.273 4.733 17.355 1.00 71.56 197 GLU A C 1
ATOM 1613 O O . GLU A 1 197 ? -23.440 3.864 17.628 1.00 71.56 197 GLU A O 1
ATOM 1618 N N . THR A 1 198 ? -25.336 4.472 16.598 1.00 68.19 198 THR A N 1
ATOM 1619 C CA . THR A 1 198 ? -25.510 3.206 15.886 1.00 68.19 198 THR A CA 1
ATOM 1620 C C . THR A 1 198 ? -24.667 3.226 14.620 1.00 68.19 198 THR A C 1
ATOM 1622 O O . THR A 1 198 ? -24.936 3.986 13.689 1.00 68.19 198 THR A O 1
ATOM 1625 N N . CYS A 1 199 ? -23.647 2.378 14.583 1.00 62.69 199 CYS A N 1
ATOM 1626 C CA . CYS A 1 199 ? -22.771 2.194 13.439 1.00 62.69 199 CYS A CA 1
ATOM 1627 C C . CYS A 1 199 ? -23.175 0.894 12.731 1.00 62.69 199 CYS A C 1
ATOM 1629 O O . CYS A 1 199 ? -22.721 -0.188 13.099 1.00 62.69 199 CYS A O 1
ATOM 1631 N N . CYS A 1 200 ? -24.034 0.986 11.714 1.00 59.91 200 CYS A N 1
ATOM 1632 C CA . CYS A 1 200 ? -24.289 -0.148 10.825 1.00 59.91 200 CYS A CA 1
ATOM 1633 C C . CYS A 1 200 ? -23.209 -0.216 9.745 1.00 59.91 200 CYS A C 1
ATOM 1635 O O . CYS A 1 200 ? -22.970 0.758 9.023 1.00 59.91 200 CYS A O 1
ATOM 1637 N N . CYS A 1 201 ? -22.582 -1.382 9.617 1.00 52.50 201 CYS A N 1
ATOM 1638 C CA . CYS A 1 201 ? -21.899 -1.764 8.392 1.00 52.50 201 CYS A CA 1
ATOM 1639 C C . CYS A 1 201 ? -23.002 -2.201 7.411 1.00 52.50 201 CYS A C 1
ATOM 1641 O O . CYS A 1 201 ? -23.634 -3.228 7.619 1.00 52.50 201 CYS A O 1
ATOM 1643 N N . ASP A 1 202 ? -23.276 -1.382 6.397 1.00 47.78 202 ASP A N 1
ATOM 1644 C CA . ASP A 1 202 ? -23.935 -1.807 5.150 1.00 47.78 202 ASP A CA 1
ATOM 1645 C C . ASP A 1 202 ? -25.453 -2.074 5.156 1.00 47.78 202 ASP A C 1
ATOM 1647 O O . ASP A 1 202 ? -25.929 -2.987 4.489 1.00 47.78 202 ASP A O 1
ATOM 1651 N N . TYR A 1 203 ? -26.248 -1.216 5.804 1.00 48.81 203 TYR A N 1
ATOM 1652 C CA . TYR A 1 203 ? -27.699 -1.170 5.560 1.00 48.81 203 TYR A CA 1
ATOM 1653 C C . TYR A 1 203 ? -28.121 0.200 5.017 1.00 48.81 203 TYR A C 1
ATOM 1655 O O . TYR A 1 203 ? -28.468 1.101 5.776 1.00 48.81 203 TYR A O 1
ATOM 1663 N N . GLU A 1 204 ? -28.103 0.361 3.690 1.00 51.47 204 GLU A N 1
ATOM 1664 C CA . GLU A 1 204 ? -28.694 1.530 3.011 1.00 51.47 204 GLU A CA 1
ATOM 1665 C C . GLU A 1 204 ? -30.240 1.558 3.094 1.00 51.47 204 GLU A C 1
ATOM 1667 O O . GLU A 1 204 ? -30.849 2.547 2.701 1.00 51.47 204 GLU A O 1
ATOM 1672 N N . GLU A 1 205 ? -30.895 0.532 3.657 1.00 46.19 205 GLU A N 1
ATOM 1673 C CA . GLU A 1 205 ? -32.360 0.369 3.568 1.00 46.19 205 GLU A CA 1
ATOM 1674 C C . GLU A 1 205 ? -33.160 0.534 4.874 1.00 46.19 205 GLU A C 1
ATOM 1676 O O . GLU A 1 205 ? -34.388 0.519 4.838 1.00 46.19 205 GLU A O 1
ATOM 1681 N N . LEU A 1 206 ? -32.536 0.754 6.036 1.00 45.50 206 LEU A N 1
ATOM 1682 C CA . LEU A 1 206 ? -33.284 1.001 7.282 1.00 45.50 206 LEU A CA 1
ATOM 1683 C C . LEU A 1 206 ? -33.393 2.499 7.582 1.00 45.50 206 LEU A C 1
ATOM 1685 O O . LEU A 1 206 ? -32.891 3.003 8.582 1.00 45.50 206 LEU A O 1
ATOM 1689 N N . SER A 1 207 ? -34.112 3.221 6.721 1.00 42.09 207 SER A N 1
ATOM 1690 C CA . SER A 1 207 ? -34.563 4.596 6.967 1.00 42.09 207 SER A CA 1
ATOM 1691 C C . SER A 1 207 ? -35.757 4.643 7.932 1.00 42.09 207 SER A C 1
ATOM 1693 O O . SER A 1 207 ? -36.749 5.326 7.672 1.00 42.09 207 SER A O 1
ATOM 1695 N N . VAL A 1 208 ? -35.707 3.891 9.032 1.00 48.47 208 VAL A N 1
ATOM 1696 C CA . VAL A 1 208 ? -36.692 4.041 10.106 1.00 48.47 208 VAL A CA 1
ATOM 1697 C C . VAL A 1 208 ? -36.039 4.912 11.174 1.00 48.47 208 VAL A C 1
ATOM 1699 O O . VAL A 1 208 ? -35.037 4.488 11.753 1.00 48.47 208 VAL A O 1
ATOM 1702 N N . PRO A 1 209 ? -36.535 6.136 11.432 1.00 46.06 209 PRO A N 1
ATOM 1703 C CA . PRO A 1 209 ? -36.008 6.953 12.509 1.00 46.06 209 PRO A CA 1
ATOM 1704 C C . PRO A 1 209 ? -36.209 6.188 13.814 1.00 46.06 209 PRO A C 1
ATOM 1706 O O . PRO A 1 209 ? -37.338 5.961 14.252 1.00 46.06 209 PRO A O 1
ATOM 1709 N N . ILE A 1 210 ? -35.105 5.760 14.424 1.00 48.25 210 ILE A N 1
ATOM 1710 C CA . ILE A 1 210 ? -35.127 5.208 15.771 1.00 48.25 210 ILE A CA 1
ATOM 1711 C C . ILE A 1 210 ? -35.508 6.378 16.678 1.00 48.25 210 ILE A C 1
ATOM 1713 O O . ILE A 1 210 ? -34.692 7.244 16.985 1.00 48.25 210 ILE A O 1
ATOM 1717 N N . SER A 1 211 ? -36.789 6.441 17.035 1.00 45.88 211 SER A N 1
ATOM 1718 C CA . SER A 1 211 ? -37.300 7.379 18.024 1.00 45.88 211 SER A CA 1
ATOM 1719 C C . SER A 1 211 ? -36.519 7.189 19.323 1.00 45.88 211 SER A C 1
ATOM 1721 O O . SER A 1 211 ? -36.463 6.085 19.871 1.00 45.88 211 SER A O 1
ATOM 1723 N N . SER A 1 212 ? -35.955 8.276 19.847 1.00 45.41 212 SER A N 1
ATOM 1724 C CA . SER A 1 212 ? -35.226 8.334 21.121 1.00 45.41 212 SER A CA 1
ATOM 1725 C C . SER A 1 212 ? -36.066 7.929 22.346 1.00 45.41 212 SER A C 1
ATOM 1727 O O . SER A 1 212 ? -35.550 7.873 23.459 1.00 45.41 212 SER A O 1
ATOM 1729 N N . SER A 1 213 ? -37.351 7.608 22.167 1.00 43.22 213 SER A N 1
ATOM 1730 C CA . SER A 1 213 ? -38.291 7.267 23.236 1.00 43.22 213 SER A CA 1
ATOM 1731 C C . SER A 1 213 ? -38.326 5.787 23.644 1.00 43.22 213 SER A C 1
ATOM 1733 O O . SER A 1 213 ? -39.038 5.456 24.587 1.00 43.22 213 SER A O 1
ATOM 1735 N N . CYS A 1 214 ? -37.616 4.876 22.969 1.00 40.72 214 CYS A N 1
ATOM 1736 C CA . CYS A 1 214 ? -37.794 3.431 23.201 1.00 40.72 214 CYS A CA 1
ATOM 1737 C C . CYS A 1 214 ? -36.803 2.766 24.177 1.00 40.72 214 CYS A C 1
ATOM 1739 O O . CYS A 1 214 ? -36.940 1.571 24.418 1.00 40.72 214 CYS A O 1
ATOM 1741 N N . PHE A 1 215 ? -35.845 3.486 24.775 1.00 44.59 215 PHE A N 1
ATOM 1742 C CA . PHE A 1 215 ? -34.765 2.853 25.561 1.00 44.59 215 PHE A CA 1
ATOM 1743 C C . PHE A 1 215 ? -34.823 3.014 27.090 1.00 44.59 215 PHE A C 1
ATOM 1745 O O . PHE A 1 215 ? -33.946 2.503 27.780 1.00 44.59 215 PHE A O 1
ATOM 1752 N N . LEU A 1 216 ? -35.850 3.654 27.659 1.00 43.28 216 LEU A N 1
ATOM 1753 C CA . LEU A 1 216 ? -35.909 3.900 29.113 1.00 43.28 216 LEU A CA 1
ATOM 1754 C C . LEU A 1 216 ? -36.570 2.797 29.965 1.00 43.28 216 LEU A C 1
ATOM 1756 O O . LEU A 1 216 ? -36.709 2.986 31.170 1.00 43.28 216 LEU A O 1
ATOM 1760 N N . SER A 1 217 ? -36.965 1.646 29.413 1.00 41.66 217 SER A N 1
ATOM 1761 C CA . SER A 1 217 ? -37.765 0.660 30.170 1.00 41.66 217 SER A CA 1
ATOM 1762 C C . SER A 1 217 ? -37.060 -0.634 30.593 1.00 41.66 217 SER A C 1
ATOM 1764 O O . SER A 1 217 ? -37.690 -1.447 31.266 1.00 41.66 217 SER A O 1
ATOM 1766 N N . TYR A 1 218 ? -35.768 -0.830 30.314 1.00 42.72 218 TYR A N 1
ATOM 1767 C CA . TYR A 1 218 ? -35.055 -2.027 30.784 1.00 42.72 218 TYR A CA 1
ATOM 1768 C C . TYR A 1 218 ? -33.957 -1.699 31.805 1.00 42.72 218 TYR A C 1
ATOM 1770 O O . TYR A 1 218 ? -32.795 -1.514 31.468 1.00 42.72 218 TYR A O 1
ATOM 1778 N N . GLY A 1 219 ? -34.351 -1.706 33.083 1.00 45.03 219 GLY A N 1
ATOM 1779 C CA . GLY A 1 219 ? -33.511 -2.253 34.153 1.00 45.03 219 GLY A CA 1
ATOM 1780 C C . GLY A 1 219 ? -32.528 -1.318 34.859 1.00 45.03 219 GLY A C 1
ATOM 1781 O O . GLY A 1 219 ? -31.358 -1.665 34.982 1.00 45.03 219 GLY A O 1
ATOM 1782 N N . LEU A 1 220 ? -32.993 -0.207 35.437 1.00 40.25 220 LEU A N 1
ATOM 1783 C CA . LEU A 1 220 ? -32.329 0.349 36.622 1.00 40.25 220 LEU A CA 1
ATOM 1784 C C . LEU A 1 220 ? -32.935 -0.310 37.863 1.00 40.25 220 LEU A C 1
ATOM 1786 O O . LEU A 1 220 ? -34.007 0.064 38.334 1.00 40.25 220 LEU A O 1
ATOM 1790 N N . GLY A 1 221 ? -32.248 -1.337 38.364 1.00 39.03 221 GLY A N 1
ATOM 1791 C CA . GLY A 1 221 ? -32.478 -1.848 39.708 1.00 39.03 221 GLY A CA 1
ATOM 1792 C C . GLY A 1 221 ? -32.247 -0.729 40.721 1.00 39.03 221 GLY A C 1
ATOM 1793 O O . GLY A 1 221 ? -31.219 -0.055 40.685 1.00 39.03 221 GLY A O 1
ATOM 1794 N N . ASN A 1 222 ? -33.237 -0.530 41.589 1.00 39.12 222 ASN A N 1
ATOM 1795 C CA . ASN A 1 222 ? -33.245 0.426 42.690 1.00 39.12 222 ASN A CA 1
ATOM 1796 C C . ASN A 1 222 ? -31.905 0.460 43.439 1.00 39.12 222 ASN A C 1
ATOM 1798 O O . ASN A 1 222 ? -31.573 -0.473 44.171 1.00 39.12 222 ASN A O 1
ATOM 1802 N N . VAL A 1 223 ? -31.179 1.572 43.331 1.00 39.19 223 VAL A N 1
ATOM 1803 C CA . VAL A 1 223 ? -30.199 1.953 44.349 1.00 39.19 223 VAL A CA 1
ATOM 1804 C C . VAL A 1 223 ? -31.003 2.556 45.494 1.00 39.19 223 VAL A C 1
ATOM 1806 O O . VAL A 1 223 ? -31.457 3.696 45.431 1.00 39.19 223 VAL A O 1
ATOM 1809 N N . SER A 1 224 ? -31.249 1.744 46.518 1.00 39.12 224 SER A N 1
ATOM 1810 C CA . SER A 1 224 ? -31.829 2.182 47.780 1.00 39.12 224 SER A CA 1
ATOM 1811 C C . SER A 1 224 ? -30.906 3.208 48.437 1.00 39.12 224 SER A C 1
ATOM 1813 O O . SER A 1 224 ? -29.797 2.880 48.858 1.00 39.12 224 SER A O 1
ATOM 1815 N N . SER A 1 225 ? -31.390 4.443 48.535 1.00 37.16 225 SER A N 1
ATOM 1816 C CA . SER A 1 225 ? -30.928 5.423 49.513 1.00 37.16 225 SER A CA 1
ATOM 1817 C C . SER A 1 225 ? -31.104 4.829 50.916 1.00 37.16 225 SER A C 1
ATOM 1819 O O . SER A 1 225 ? -32.197 4.398 51.281 1.00 37.16 225 SER A O 1
ATOM 1821 N N . VAL A 1 226 ? -30.012 4.776 51.678 1.00 42.59 226 VAL A N 1
ATOM 1822 C CA . VAL A 1 226 ? -30.036 4.624 53.136 1.00 42.59 226 VAL A CA 1
ATOM 1823 C C . VAL A 1 226 ? -29.729 6.004 53.713 1.00 42.59 226 VAL A C 1
ATOM 1825 O O . VAL A 1 226 ? -28.832 6.685 53.211 1.00 42.59 226 VAL A O 1
ATOM 1828 N N . CYS A 1 227 ? -30.557 6.402 54.677 1.00 47.31 227 CYS A N 1
ATOM 1829 C CA . CYS A 1 227 ? -30.545 7.667 55.407 1.00 47.31 227 CYS A CA 1
ATOM 1830 C C . CYS A 1 227 ? -29.212 7.987 56.091 1.00 47.31 227 CYS A C 1
ATOM 1832 O O . CYS A 1 227 ? -28.522 7.033 56.517 1.00 47.31 227 CYS A O 1
#